Protein AF-F3UDW3-F1 (afdb_monomer_lite)

Radius of gyration: 18.91 Å; chains: 1; bounding box: 50×44×47 Å

pLDDT: mean 77.59, std 22.22, range [20.38, 98.62]

Organism: NCBI:txid888820

Secondary structure (DSSP, 8-state):
---EEEEEE---TT-HHHHHHHHTT-TT----TTSTTSGGGG---S-HHHHHHHHHHH-TT-S-EEEEESS---TTS-TT-TTEEEEEHHHHS-GGG----SHHHHHTTGGGSTT--SEEEEE-TT----S---HHHHB-TTSPBP----B------TTSSHHHHHHHHHHHHHH--HHHHHHHS-TT-GGG-HHHHHHHHHHTTSSS---B------EEEEHHHHHHHHHHTTTGGG-SS--S-------------SSS-SSTTS------------

InterPro domains:
  IPR021520 Stealth protein CR2, conserved region 2 [PF11380] (42-145)
  IPR031358 Stealth protein CR1, conserved region 1 [PF17101] (3-28)
  IPR047141 Stealth family [PTHR24045] (3-149)

Structure (mmCIF, N/CA/C/O backbone):
data_AF-F3UDW3-F1
#
_entry.id   AF-F3UDW3-F1
#
loop_
_atom_site.group_PDB
_atom_site.id
_atom_site.type_symbol
_atom_site.label_atom_id
_atom_site.label_alt_id
_atom_site.label_comp_id
_atom_site.label_asym_id
_atom_site.label_entity_id
_atom_site.label_seq_id
_atom_site.pdbx_PDB_ins_code
_atom_site.Cartn_x
_atom_site.Cartn_y
_atom_site.Cartn_z
_atom_site.occupancy
_atom_site.B_iso_or_equiv
_atom_site.auth_seq_id
_atom_site.auth_comp_id
_atom_site.auth_asym_id
_atom_site.auth_atom_id
_atom_site.pdbx_PDB_model_num
ATOM 1 N N . MET A 1 1 ? -19.092 -9.316 2.485 1.00 59.50 1 MET A N 1
ATOM 2 C CA . MET A 1 1 ? -17.898 -8.458 2.332 1.00 59.50 1 MET A CA 1
ATOM 3 C C . MET A 1 1 ? -17.673 -8.211 0.851 1.00 59.50 1 MET A C 1
ATOM 5 O O . MET A 1 1 ? -17.944 -9.114 0.065 1.00 59.50 1 MET A O 1
ATOM 9 N N . ASN A 1 2 ? -17.263 -6.999 0.477 1.00 80.06 2 ASN A N 1
ATOM 10 C CA . ASN A 1 2 ? -16.948 -6.654 -0.911 1.00 80.06 2 ASN A CA 1
ATOM 11 C C . ASN A 1 2 ? -15.701 -7.407 -1.401 1.00 80.06 2 ASN A C 1
ATOM 13 O O . ASN A 1 2 ? -14.979 -8.010 -0.608 1.00 80.06 2 ASN A O 1
ATOM 17 N N . LYS A 1 3 ? -15.464 -7.380 -2.715 1.00 95.25 3 LYS A N 1
ATOM 18 C CA . LYS A 1 3 ? -14.224 -7.886 -3.315 1.00 95.25 3 LYS A CA 1
ATOM 19 C C . LYS A 1 3 ? -13.034 -7.117 -2.742 1.00 95.25 3 LYS A C 1
ATOM 21 O O . LYS A 1 3 ? -13.105 -5.896 -2.643 1.00 95.25 3 LYS A O 1
ATOM 26 N N . ILE A 1 4 ? -11.976 -7.842 -2.391 1.00 98.12 4 ILE A N 1
ATOM 27 C CA . ILE A 1 4 ? -10.708 -7.266 -1.950 1.00 98.12 4 ILE A CA 1
ATOM 28 C C . ILE A 1 4 ? -9.629 -7.707 -2.928 1.00 98.12 4 ILE A C 1
ATOM 30 O O . ILE A 1 4 ? -9.446 -8.908 -3.159 1.00 98.12 4 ILE A O 1
ATOM 34 N N . ASP A 1 5 ? -8.930 -6.726 -3.480 1.00 98.62 5 ASP A N 1
ATOM 35 C CA . ASP A 1 5 ? -7.806 -6.939 -4.385 1.00 98.62 5 ASP A CA 1
ATOM 36 C C . ASP A 1 5 ? -6.477 -6.758 -3.659 1.00 98.62 5 ASP A C 1
ATOM 38 O O . ASP A 1 5 ? -6.388 -5.987 -2.708 1.00 98.62 5 ASP A O 1
ATOM 42 N N . PHE A 1 6 ? -5.430 -7.440 -4.107 1.00 98.56 6 PHE A N 1
ATOM 43 C CA . PHE A 1 6 ? -4.060 -7.148 -3.692 1.00 98.56 6 PHE A CA 1
ATOM 44 C C . PHE A 1 6 ? -3.337 -6.401 -4.806 1.00 98.56 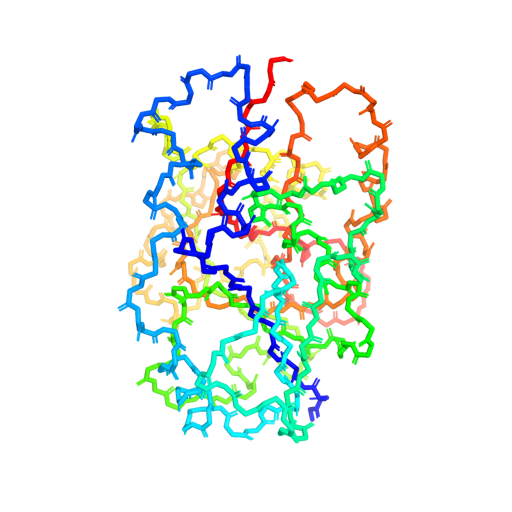6 PHE A C 1
ATOM 46 O O . PHE A 1 6 ? -3.500 -6.729 -5.978 1.00 98.56 6 PHE A O 1
ATOM 53 N N . VAL A 1 7 ? -2.532 -5.412 -4.438 1.00 98.44 7 VAL A N 1
ATOM 54 C CA . VAL A 1 7 ? -1.645 -4.678 -5.343 1.00 98.44 7 VAL A CA 1
ATOM 55 C C . VAL A 1 7 ? -0.227 -4.864 -4.832 1.00 98.44 7 VAL A C 1
ATOM 57 O O . VAL A 1 7 ? 0.019 -4.639 -3.651 1.00 98.44 7 VAL A O 1
ATOM 60 N N . VAL A 1 8 ? 0.692 -5.272 -5.700 1.00 97.25 8 VAL A N 1
ATOM 61 C CA . VAL A 1 8 ? 2.109 -5.408 -5.360 1.00 97.25 8 VAL A CA 1
ATOM 62 C C . VAL A 1 8 ? 2.977 -4.735 -6.412 1.00 97.25 8 VAL A C 1
ATOM 64 O O . VAL A 1 8 ? 2.746 -4.907 -7.610 1.00 97.25 8 VAL A O 1
ATOM 67 N N . THR A 1 9 ? 3.952 -3.948 -5.972 1.00 94.31 9 THR A N 1
ATOM 68 C CA . THR A 1 9 ? 4.949 -3.296 -6.831 1.00 94.31 9 THR A CA 1
ATOM 69 C C . THR A 1 9 ? 6.220 -4.129 -6.882 1.00 94.31 9 THR A C 1
ATOM 71 O O . THR A 1 9 ? 6.626 -4.716 -5.881 1.00 94.31 9 THR A O 1
ATOM 74 N N . TRP A 1 10 ? 6.853 -4.203 -8.053 1.00 94.19 10 TRP A N 1
ATOM 75 C CA . TRP A 1 10 ? 8.137 -4.885 -8.208 1.00 94.19 10 TRP A CA 1
ATOM 76 C C . TRP A 1 10 ? 8.908 -4.374 -9.424 1.00 94.19 10 TRP A C 1
ATOM 78 O O . TRP A 1 10 ? 8.323 -4.050 -10.460 1.00 94.19 10 TRP A O 1
ATOM 88 N N . VAL A 1 11 ? 10.235 -4.350 -9.290 1.00 91.81 11 VAL A N 1
ATOM 89 C CA . VAL A 1 11 ? 11.185 -4.072 -10.369 1.00 91.81 11 VAL A CA 1
ATOM 90 C C . VAL A 1 11 ? 12.364 -5.043 -10.261 1.00 91.81 11 VAL A C 1
ATOM 92 O O . VAL A 1 11 ? 12.960 -5.181 -9.195 1.00 91.81 11 VAL A O 1
ATOM 95 N N . ASP A 1 12 ? 12.755 -5.662 -11.372 1.00 91.38 12 ASP A N 1
ATOM 96 C CA . ASP A 1 12 ? 14.019 -6.384 -11.505 1.00 91.38 12 ASP A CA 1
ATOM 97 C C . ASP A 1 12 ? 15.163 -5.397 -11.736 1.00 91.38 12 ASP A C 1
ATOM 99 O O . ASP A 1 12 ? 15.367 -4.893 -12.845 1.00 91.38 12 ASP A O 1
ATOM 103 N N . GLY A 1 13 ? 15.952 -5.135 -10.697 1.00 88.38 13 GLY A N 1
ATOM 104 C CA . GLY A 1 13 ? 17.141 -4.301 -10.838 1.00 88.38 13 GLY A CA 1
ATOM 105 C C . GLY A 1 13 ? 18.284 -4.948 -11.621 1.00 88.38 13 GLY A C 1
ATOM 106 O O . GLY A 1 13 ? 19.271 -4.258 -11.872 1.00 88.38 13 GLY A O 1
ATOM 107 N N . ASN A 1 14 ? 18.200 -6.230 -12.002 1.00 89.69 14 ASN A N 1
ATOM 108 C CA . ASN A 1 14 ? 19.169 -6.884 -12.891 1.00 89.69 14 ASN A CA 1
ATOM 109 C C . ASN A 1 14 ? 18.789 -6.791 -14.376 1.00 89.69 14 ASN A C 1
ATOM 111 O O . ASN A 1 14 ? 19.570 -7.239 -15.217 1.00 89.69 14 ASN A O 1
ATOM 115 N N . ASP A 1 15 ? 17.627 -6.229 -14.713 1.00 91.44 15 ASP A N 1
ATOM 116 C CA . ASP A 1 15 ? 17.208 -6.051 -16.100 1.00 91.44 15 ASP A CA 1
ATOM 117 C C . ASP A 1 15 ? 18.096 -5.002 -16.802 1.00 91.44 15 ASP A C 1
ATOM 119 O O . ASP A 1 15 ? 18.076 -3.825 -16.421 1.00 91.44 15 ASP A O 1
ATOM 123 N N . PRO A 1 16 ? 18.877 -5.386 -17.833 1.00 91.12 16 PRO A N 1
ATOM 124 C CA . PRO A 1 16 ? 19.783 -4.466 -18.513 1.00 91.12 16 PRO A CA 1
ATOM 125 C C . PRO A 1 16 ? 19.047 -3.329 -19.232 1.00 91.12 16 PRO A C 1
ATOM 127 O O . PRO A 1 16 ? 19.585 -2.226 -19.303 1.00 91.12 16 PRO A O 1
ATOM 130 N N . VAL A 1 17 ? 17.823 -3.560 -19.723 1.00 92.81 17 VAL A N 1
ATOM 131 C CA . VAL A 1 17 ? 17.020 -2.523 -20.393 1.00 92.81 17 VAL A CA 1
ATOM 132 C C . VAL A 1 17 ? 16.589 -1.472 -19.377 1.00 92.81 17 VAL A C 1
ATOM 134 O O . VAL A 1 17 ? 16.711 -0.272 -19.623 1.00 92.81 17 VAL A O 1
ATOM 137 N N . TRP A 1 18 ? 16.137 -1.916 -18.203 1.00 91.88 18 TRP A N 1
ATOM 138 C CA . TRP A 1 18 ? 15.779 -1.023 -17.106 1.00 91.88 18 TRP A CA 1
ATOM 139 C C . TRP A 1 18 ? 16.995 -0.267 -16.553 1.00 91.88 18 TRP A C 1
ATOM 141 O O . TRP A 1 18 ? 16.914 0.937 -16.309 1.00 91.88 18 TRP A O 1
ATOM 151 N N . GLN A 1 19 ? 18.146 -0.932 -16.408 1.00 88.94 19 GLN A N 1
ATOM 152 C CA . GLN A 1 19 ? 19.393 -0.293 -15.972 1.00 88.94 19 GLN A CA 1
ATOM 153 C C . GLN A 1 19 ? 19.858 0.787 -16.953 1.00 88.94 19 GLN A C 1
ATOM 155 O O . GLN A 1 19 ? 20.214 1.884 -16.518 1.00 88.94 19 GLN A O 1
ATOM 160 N N . GLU A 1 20 ? 19.833 0.508 -18.260 1.00 89.75 20 GLU A N 1
ATOM 161 C CA . GLU A 1 20 ? 20.170 1.487 -19.297 1.00 89.75 20 GLU A CA 1
ATOM 162 C C . GLU A 1 20 ? 19.205 2.677 -19.242 1.00 89.75 20 GLU A C 1
ATOM 164 O O . GLU A 1 20 ? 19.648 3.825 -19.127 1.00 89.75 20 GLU A O 1
ATOM 169 N N . LYS A 1 21 ? 17.896 2.393 -19.186 1.00 89.94 21 LYS A N 1
ATOM 170 C CA . LYS A 1 21 ? 16.837 3.394 -19.024 1.00 89.94 21 LYS A CA 1
ATOM 171 C C . LYS A 1 21 ? 17.031 4.244 -17.772 1.00 89.94 21 LYS A C 1
ATOM 173 O O . LYS A 1 21 ? 16.835 5.442 -17.850 1.00 89.94 21 LYS A O 1
ATOM 178 N N . LYS A 1 22 ? 17.419 3.686 -16.622 1.00 86.50 22 LYS A N 1
ATOM 179 C CA . LYS A 1 22 ? 17.708 4.474 -15.410 1.00 86.50 22 LYS A CA 1
ATOM 180 C C . LYS A 1 22 ? 18.978 5.307 -15.571 1.00 86.50 22 LYS A C 1
ATOM 182 O O . LYS A 1 22 ? 18.994 6.493 -15.243 1.00 86.50 22 LYS A O 1
ATOM 187 N N . SER A 1 23 ? 20.033 4.706 -16.120 1.00 85.06 23 SER A N 1
ATOM 188 C CA . SER A 1 23 ? 21.345 5.341 -16.266 1.00 85.06 23 SER A CA 1
ATOM 189 C C . SER A 1 23 ? 21.314 6.590 -17.152 1.00 85.06 23 SER A C 1
ATOM 191 O O . SER A 1 23 ? 22.035 7.547 -16.870 1.00 85.06 23 SER A O 1
ATOM 193 N N . SER A 1 24 ? 20.438 6.637 -18.164 1.00 86.06 24 SER A N 1
ATOM 194 C CA . SER A 1 24 ? 20.287 7.817 -19.023 1.00 86.06 24 SER A CA 1
ATOM 195 C C . SER A 1 24 ? 19.702 9.031 -18.292 1.00 86.06 24 SER A C 1
ATOM 197 O O . SER A 1 24 ? 19.866 10.152 -18.769 1.00 86.06 24 SER A O 1
ATOM 199 N N . TYR A 1 25 ? 19.047 8.830 -17.141 1.00 80.44 25 TYR A N 1
ATOM 200 C CA . TYR A 1 25 ? 18.479 9.898 -16.305 1.00 80.44 25 TYR A CA 1
ATOM 201 C C . TYR A 1 25 ? 19.313 10.178 -15.042 1.00 80.44 25 TYR A C 1
ATOM 203 O O . TYR A 1 25 ? 19.162 11.240 -14.443 1.00 80.44 25 TYR A O 1
ATOM 211 N N . ASP A 1 26 ? 20.244 9.292 -14.670 1.00 71.62 26 ASP A N 1
ATOM 212 C CA . ASP A 1 26 ? 21.151 9.460 -13.517 1.00 71.62 26 ASP A CA 1
ATOM 213 C C . ASP A 1 26 ? 22.278 10.503 -13.763 1.00 71.62 26 ASP A C 1
ATOM 215 O O . ASP A 1 26 ? 23.116 10.749 -12.894 1.00 71.62 26 ASP A O 1
ATOM 219 N N . GLY A 1 27 ? 22.313 11.151 -14.934 1.00 56.88 27 GLY A N 1
ATOM 220 C CA . GLY A 1 27 ? 23.434 11.958 -15.439 1.00 56.88 27 GLY A CA 1
ATOM 221 C C . GLY A 1 27 ? 23.786 13.273 -14.720 1.00 56.88 27 GLY A C 1
ATOM 222 O O . GLY A 1 27 ? 24.619 14.011 -15.244 1.00 56.88 27 GLY A O 1
ATOM 223 N N . SER A 1 28 ? 23.206 13.612 -13.563 1.00 49.81 28 SER A N 1
ATOM 224 C CA . SER A 1 28 ? 23.435 14.929 -12.931 1.00 49.81 28 SER A CA 1
ATOM 225 C C . SER A 1 28 ? 23.751 14.938 -11.437 1.00 49.81 28 SER A C 1
ATOM 227 O O . SER A 1 28 ? 24.174 15.979 -10.931 1.00 49.81 28 SER A O 1
ATOM 229 N N . VAL A 1 29 ? 23.629 13.827 -10.706 1.00 46.69 29 VAL A N 1
ATOM 230 C CA . VAL A 1 29 ? 23.877 13.849 -9.259 1.00 46.69 29 VAL A CA 1
ATOM 231 C C . VAL A 1 29 ? 24.630 12.603 -8.845 1.00 46.69 29 VAL A C 1
ATOM 233 O O . VAL A 1 29 ? 24.182 11.482 -9.050 1.00 46.69 29 VAL A O 1
ATOM 236 N N . ASN A 1 30 ? 25.786 12.817 -8.222 1.00 45.12 30 ASN A N 1
ATOM 237 C CA . ASN A 1 30 ? 26.583 11.801 -7.551 1.00 45.12 30 ASN A CA 1
ATOM 238 C C . ASN A 1 30 ? 25.785 11.297 -6.332 1.00 45.12 30 ASN A C 1
ATOM 240 O O . ASN A 1 30 ? 26.079 11.647 -5.188 1.00 45.12 30 ASN A O 1
ATOM 244 N N . THR A 1 31 ? 24.698 10.556 -6.576 1.00 48.34 31 THR A N 1
ATOM 245 C CA . THR A 1 31 ? 23.908 9.901 -5.542 1.00 48.34 31 THR A CA 1
ATOM 246 C C . THR A 1 31 ? 24.861 8.941 -4.871 1.00 48.34 31 THR A C 1
ATOM 248 O O . THR A 1 31 ? 25.273 7.933 -5.447 1.00 48.34 31 THR A O 1
ATOM 251 N N . SER A 1 32 ? 25.304 9.322 -3.679 1.00 49.19 32 SER A N 1
ATOM 252 C CA . SER A 1 32 ? 26.234 8.539 -2.887 1.00 49.19 32 SER A CA 1
ATOM 253 C C . SER A 1 32 ? 25.775 7.075 -2.858 1.00 49.19 32 SER A C 1
ATOM 255 O O . SER A 1 32 ? 24.580 6.780 -2.890 1.00 49.19 32 SER A O 1
ATOM 257 N N . LYS A 1 33 ? 26.704 6.126 -2.688 1.00 53.72 33 LYS A N 1
ATOM 258 C CA . LYS A 1 33 ? 26.370 4.718 -2.366 1.00 53.72 33 LYS A CA 1
ATOM 259 C C . LYS A 1 33 ? 25.456 4.567 -1.126 1.00 53.72 33 LYS A C 1
ATOM 261 O O . LYS A 1 33 ? 25.078 3.451 -0.780 1.00 53.72 33 LYS A O 1
ATOM 266 N N . GLN A 1 34 ? 25.174 5.671 -0.430 1.00 51.59 34 GLN A N 1
ATOM 267 C CA . GLN A 1 34 ? 24.345 5.801 0.761 1.00 51.59 34 GLN A CA 1
ATOM 268 C C . GLN A 1 34 ? 22.966 6.419 0.469 1.00 51.59 34 GLN A C 1
ATOM 270 O O . GLN A 1 34 ? 22.172 6.552 1.392 1.00 51.59 34 GLN A O 1
ATOM 275 N N . SER A 1 35 ? 22.666 6.788 -0.781 1.00 61.00 35 SER A N 1
ATOM 276 C CA . SER A 1 35 ? 21.326 7.216 -1.179 1.00 61.00 35 SER A CA 1
ATOM 277 C C . SER A 1 35 ? 20.338 6.053 -1.086 1.00 61.00 35 SER A C 1
ATOM 279 O O . SER A 1 35 ? 20.661 4.897 -1.378 1.00 61.00 35 SER A O 1
ATOM 281 N N . MET A 1 36 ? 19.105 6.383 -0.725 1.00 57.94 36 MET A N 1
ATOM 282 C CA . MET A 1 36 ? 17.971 5.468 -0.717 1.00 57.94 36 MET A CA 1
ATOM 283 C C . MET A 1 36 ? 17.534 5.056 -2.145 1.00 57.94 36 MET A C 1
ATOM 285 O O . MET A 1 36 ? 16.757 4.126 -2.286 1.00 57.94 36 MET A O 1
ATOM 289 N N . ASN A 1 37 ? 18.070 5.680 -3.207 1.00 62.66 37 ASN A N 1
ATOM 290 C CA . ASN A 1 37 ? 17.940 5.271 -4.623 1.00 62.66 37 ASN A CA 1
ATOM 291 C C . ASN A 1 37 ? 19.249 4.598 -5.110 1.00 62.66 37 ASN A C 1
ATOM 293 O O . ASN A 1 37 ? 19.746 4.813 -6.213 1.00 62.66 37 ASN A O 1
ATOM 297 N N . SER A 1 38 ? 19.918 3.862 -4.222 1.00 68.00 38 SER A N 1
ATOM 298 C CA . SER A 1 38 ? 21.141 3.138 -4.576 1.00 68.00 38 SER A CA 1
ATOM 299 C C . SER A 1 38 ? 20.811 1.765 -5.153 1.00 68.00 38 SER A C 1
ATOM 301 O O . SER A 1 38 ? 19.700 1.263 -5.029 1.00 68.00 38 SER A O 1
ATOM 303 N N . VAL A 1 39 ? 21.825 1.093 -5.700 1.00 68.12 39 VAL A N 1
ATOM 304 C CA . VAL A 1 39 ? 21.741 -0.298 -6.186 1.00 68.12 39 VAL A CA 1
ATOM 305 C C . VAL A 1 39 ? 21.121 -1.259 -5.155 1.00 68.12 39 VAL A C 1
ATOM 307 O O . VAL A 1 39 ? 20.561 -2.285 -5.522 1.00 68.12 39 VAL A O 1
ATOM 310 N N . LYS A 1 40 ? 21.208 -0.952 -3.853 1.00 71.88 40 LYS A N 1
ATOM 311 C CA . LYS A 1 40 ? 20.596 -1.776 -2.800 1.00 71.88 40 LYS A CA 1
ATOM 312 C C . LYS A 1 40 ? 19.069 -1.811 -2.889 1.00 71.88 40 LYS A C 1
ATOM 314 O O . LYS A 1 40 ? 18.502 -2.841 -2.550 1.00 71.88 40 LYS A O 1
ATOM 319 N N . SER A 1 41 ? 18.450 -0.724 -3.334 1.00 72.00 41 SER A N 1
ATOM 320 C CA . SER A 1 41 ? 16.996 -0.542 -3.366 1.00 72.00 41 SER A CA 1
ATOM 321 C C . SER A 1 41 ? 16.317 -1.296 -4.506 1.00 72.00 41 SER A C 1
ATOM 323 O O . SER A 1 41 ? 15.112 -1.473 -4.477 1.00 72.00 41 SER A O 1
ATOM 325 N N . TYR A 1 42 ? 17.097 -1.766 -5.482 1.00 78.25 42 TYR A N 1
ATOM 326 C CA . TYR A 1 42 ? 16.620 -2.544 -6.632 1.00 78.25 42 TYR A CA 1
ATOM 327 C C . TYR A 1 42 ? 17.185 -3.964 -6.630 1.00 78.25 42 TYR A C 1
ATOM 329 O O . TYR A 1 42 ? 17.208 -4.652 -7.647 1.00 78.25 42 TYR A O 1
ATOM 337 N N . ARG A 1 43 ? 17.760 -4.393 -5.504 1.00 79.50 43 ARG A N 1
ATOM 338 C CA . ARG A 1 43 ? 18.432 -5.682 -5.436 1.00 79.50 43 ARG A CA 1
ATOM 339 C C . ARG A 1 43 ? 17.401 -6.803 -5.452 1.00 79.50 43 ARG A C 1
ATOM 341 O O . ARG A 1 43 ? 16.739 -7.044 -4.451 1.00 79.50 43 ARG A O 1
ATOM 348 N N . GLU A 1 44 ? 17.385 -7.555 -6.542 1.00 81.38 44 GLU A N 1
ATOM 349 C CA . GLU A 1 44 ? 16.603 -8.783 -6.646 1.00 81.38 44 GLU A CA 1
ATOM 350 C C . GLU A 1 44 ? 17.239 -9.913 -5.813 1.00 81.38 44 GLU A C 1
ATOM 352 O O . GLU A 1 44 ? 18.429 -10.220 -5.946 1.00 81.38 44 GLU A O 1
ATOM 357 N N . TRP A 1 45 ? 16.434 -10.549 -4.958 1.00 84.31 45 TRP A N 1
ATOM 358 C CA . TRP A 1 45 ? 16.858 -11.642 -4.067 1.00 84.31 45 TRP A CA 1
ATOM 359 C C . TRP A 1 45 ? 16.388 -13.031 -4.526 1.00 84.31 45 TRP A C 1
ATOM 361 O O . TRP A 1 45 ? 16.724 -14.042 -3.907 1.00 84.31 45 TRP A O 1
ATOM 371 N N . GLY A 1 46 ? 15.588 -13.111 -5.588 1.00 87.31 46 GLY A N 1
ATOM 372 C CA . GLY A 1 46 ? 14.936 -14.331 -6.060 1.00 87.31 46 GLY A CA 1
ATOM 373 C C . GLY A 1 46 ? 13.800 -14.807 -5.149 1.00 87.31 46 GLY A C 1
ATOM 374 O O . GLY A 1 46 ? 13.331 -15.944 -5.287 1.00 87.31 46 GLY A O 1
ATOM 375 N N . THR A 1 47 ? 13.375 -13.973 -4.194 1.00 91.06 47 THR A N 1
ATOM 376 C CA . THR A 1 47 ? 12.364 -14.304 -3.182 1.00 91.06 47 THR A CA 1
ATOM 377 C C . THR A 1 47 ? 10.955 -13.924 -3.606 1.00 91.06 47 THR A C 1
ATOM 379 O O . THR A 1 47 ? 10.005 -14.518 -3.098 1.00 91.06 47 THR A O 1
ATOM 382 N N . PHE A 1 48 ? 10.803 -13.017 -4.575 1.00 93.88 48 PHE A N 1
ATOM 383 C CA . PHE A 1 48 ? 9.505 -12.461 -4.952 1.00 93.88 48 PHE A CA 1
ATOM 384 C C . PHE A 1 48 ? 8.504 -13.523 -5.439 1.00 93.88 48 PHE A C 1
ATOM 386 O O . PHE A 1 48 ? 7.313 -13.459 -5.146 1.00 93.88 48 PHE A O 1
ATOM 393 N N . LYS A 1 49 ? 8.980 -14.617 -6.047 1.00 94.12 49 LYS A N 1
ATOM 394 C CA . LYS A 1 49 ? 8.134 -15.780 -6.381 1.00 94.12 49 LYS A CA 1
ATOM 395 C C . LYS A 1 49 ? 7.397 -16.380 -5.178 1.00 94.12 49 LYS A C 1
ATOM 397 O O . LYS A 1 49 ? 6.304 -16.920 -5.335 1.00 94.12 49 LYS A O 1
ATOM 402 N N . TYR A 1 50 ? 7.977 -16.306 -3.977 1.00 95.56 50 TYR A N 1
ATOM 403 C CA . TYR A 1 50 ? 7.350 -16.808 -2.752 1.00 95.56 50 TYR A CA 1
ATOM 404 C C . TYR A 1 50 ? 6.264 -15.876 -2.228 1.00 95.56 50 TYR A C 1
ATOM 406 O O . TYR A 1 50 ? 5.403 -16.345 -1.490 1.00 95.56 50 TYR A O 1
ATOM 414 N N . TRP A 1 51 ? 6.253 -14.607 -2.642 1.00 96.81 51 TRP A N 1
ATOM 415 C CA . TRP A 1 51 ? 5.172 -13.681 -2.328 1.00 96.81 51 TRP A CA 1
ATOM 416 C C . TRP A 1 51 ? 3.851 -14.210 -2.897 1.00 96.81 51 TRP A C 1
ATOM 418 O O . TRP A 1 51 ? 2.900 -14.437 -2.150 1.00 96.81 51 TRP A O 1
ATOM 428 N N . PHE A 1 52 ? 3.839 -14.569 -4.188 1.00 96.31 52 PHE A N 1
ATOM 429 C CA . PHE A 1 52 ? 2.667 -15.155 -4.852 1.00 96.31 52 PHE A CA 1
ATOM 430 C C . PHE A 1 52 ? 2.242 -16.483 -4.216 1.00 96.31 52 PHE A C 1
ATOM 432 O O . PHE A 1 52 ? 1.057 -16.702 -3.982 1.00 96.31 52 PHE A O 1
ATOM 439 N N . ARG A 1 53 ? 3.201 -17.348 -3.853 1.00 95.44 53 ARG A N 1
ATOM 440 C CA . ARG A 1 53 ? 2.899 -18.601 -3.132 1.00 95.44 53 ARG A CA 1
ATOM 441 C C . ARG A 1 53 ? 2.320 -18.348 -1.743 1.00 95.44 53 ARG A C 1
ATOM 443 O O . ARG A 1 53 ? 1.457 -19.102 -1.300 1.00 95.44 53 ARG A O 1
ATOM 450 N N . GLY A 1 54 ? 2.780 -17.297 -1.070 1.00 97.19 54 GLY A N 1
ATOM 451 C CA . GLY A 1 54 ? 2.217 -16.821 0.187 1.00 97.19 54 GLY A CA 1
ATOM 452 C C . GLY A 1 54 ? 0.763 -16.402 0.012 1.00 97.19 54 GLY A C 1
ATOM 453 O O . GLY A 1 54 ? -0.090 -16.889 0.744 1.00 97.19 54 GLY A O 1
ATOM 454 N N . VAL A 1 55 ? 0.456 -15.587 -1.000 1.00 97.31 55 VAL A N 1
ATOM 455 C CA . VAL A 1 55 ? -0.919 -15.159 -1.304 1.00 97.31 55 VAL A CA 1
ATOM 456 C C . VAL A 1 55 ? -1.827 -16.347 -1.628 1.00 97.31 55 VAL A C 1
ATOM 458 O O . VAL A 1 55 ? -2.879 -16.484 -1.009 1.00 97.31 55 VAL A O 1
ATOM 461 N N . GLU A 1 56 ? -1.409 -17.253 -2.517 1.00 95.81 56 GLU A N 1
ATOM 462 C CA . GLU A 1 56 ? -2.184 -18.456 -2.863 1.00 95.81 56 GLU A CA 1
ATOM 463 C C . GLU A 1 56 ? -2.498 -19.324 -1.636 1.00 95.81 56 GLU A C 1
ATOM 465 O O . GLU A 1 56 ? -3.605 -19.847 -1.505 1.00 95.81 56 GLU A O 1
ATOM 470 N N . LYS A 1 57 ? -1.525 -19.480 -0.729 1.00 98.00 57 LYS A N 1
ATOM 471 C CA . LYS A 1 57 ? -1.648 -20.340 0.452 1.00 98.00 57 LYS A CA 1
ATOM 472 C C . LYS A 1 57 ? -2.413 -19.681 1.599 1.00 98.00 57 LYS A C 1
ATOM 474 O O . LYS A 1 57 ? -3.145 -20.366 2.310 1.00 98.00 57 LYS A O 1
ATOM 479 N N . PHE A 1 58 ? -2.186 -18.392 1.828 1.00 98.62 58 PHE A N 1
ATOM 480 C CA . PHE A 1 58 ? -2.598 -17.703 3.049 1.00 98.62 58 PHE A CA 1
ATOM 481 C C . PHE A 1 58 ? -3.750 -16.720 2.854 1.00 98.62 58 PHE A C 1
ATOM 483 O O . PHE A 1 58 ? -4.404 -16.387 3.835 1.00 98.62 58 PHE A O 1
ATOM 490 N N . ALA A 1 59 ? -4.034 -16.296 1.623 1.00 98.00 59 ALA A N 1
ATOM 491 C CA . ALA A 1 59 ? -5.156 -15.422 1.288 1.00 98.00 59 ALA A CA 1
ATOM 492 C C . ALA A 1 59 ? -5.899 -15.902 0.020 1.00 98.00 59 ALA A C 1
ATOM 494 O O . ALA A 1 59 ? -6.099 -15.123 -0.915 1.00 98.00 59 ALA A O 1
ATOM 495 N N . PRO A 1 60 ? -6.350 -17.173 -0.055 1.00 96.56 60 PRO A N 1
ATOM 496 C CA . PRO A 1 60 ? -6.984 -17.714 -1.265 1.00 96.56 60 PRO A CA 1
ATOM 497 C C . PRO A 1 60 ? -8.289 -16.994 -1.651 1.00 96.56 60 PRO A C 1
ATOM 499 O O . PRO A 1 60 ? -8.732 -17.078 -2.801 1.00 96.56 60 PRO A O 1
ATOM 502 N N . TRP A 1 61 ? -8.895 -16.274 -0.701 1.00 97.00 61 TRP A N 1
ATOM 503 C CA . TRP A 1 61 ? -10.094 -15.454 -0.873 1.00 97.00 61 TRP A CA 1
ATOM 504 C C . TRP A 1 61 ? -9.871 -14.186 -1.706 1.00 97.00 61 TRP A C 1
ATOM 506 O O . TRP A 1 61 ? -10.857 -13.569 -2.108 1.00 97.00 61 TRP A O 1
ATOM 516 N N . VAL A 1 62 ? -8.618 -13.790 -1.975 1.00 97.69 62 VAL A N 1
ATOM 517 C CA . VAL A 1 62 ? -8.307 -12.595 -2.774 1.00 97.69 62 VAL A CA 1
ATOM 518 C C . VAL A 1 62 ? -9.022 -12.648 -4.130 1.00 97.69 62 VAL A C 1
ATOM 520 O O . VAL A 1 62 ? -9.084 -13.707 -4.774 1.00 97.69 62 VAL A O 1
ATOM 523 N N . ASN A 1 63 ? -9.587 -11.513 -4.550 1.00 97.75 63 ASN A N 1
ATOM 524 C CA . ASN A 1 63 ? -10.310 -11.402 -5.815 1.00 97.75 63 ASN A CA 1
ATOM 525 C C . ASN A 1 63 ? -9.328 -11.334 -6.990 1.00 97.75 63 ASN A C 1
ATOM 527 O O . ASN A 1 63 ? -9.281 -12.265 -7.795 1.00 97.75 63 ASN A O 1
ATOM 531 N N . LYS A 1 64 ? -8.524 -10.269 -7.060 1.00 97.94 64 LYS A N 1
ATOM 532 C CA . LYS A 1 64 ? -7.436 -10.121 -8.031 1.00 97.94 64 LYS A CA 1
ATOM 533 C C . LYS A 1 64 ? -6.137 -9.699 -7.363 1.00 97.94 64 LYS A C 1
ATOM 535 O O . LYS A 1 64 ? -6.141 -9.054 -6.320 1.00 97.94 64 LYS A O 1
ATOM 540 N N . VAL A 1 65 ? -5.034 -10.051 -8.005 1.00 98.25 65 VAL A N 1
ATOM 541 C CA . VAL A 1 65 ? -3.684 -9.593 -7.701 1.00 98.25 65 VAL A CA 1
ATOM 542 C C . VAL A 1 65 ? -3.226 -8.726 -8.867 1.00 98.25 65 VAL A C 1
ATOM 544 O O . VAL A 1 65 ? -3.115 -9.213 -9.990 1.00 98.25 65 VAL A O 1
ATOM 547 N N . TYR A 1 66 ? -2.967 -7.451 -8.603 1.00 98.44 66 TYR A N 1
ATOM 548 C CA . TYR A 1 66 ? -2.383 -6.515 -9.552 1.00 98.44 66 TYR A CA 1
ATOM 549 C C . TYR A 1 66 ? -0.879 -6.439 -9.306 1.00 98.44 66 TYR A C 1
ATOM 551 O O . TYR A 1 66 ? -0.448 -6.013 -8.236 1.00 98.44 66 TYR A O 1
ATOM 559 N N . LEU A 1 67 ? -0.089 -6.867 -10.286 1.00 97.81 67 LEU A N 1
ATOM 560 C CA . LEU A 1 67 ? 1.363 -6.731 -10.270 1.00 97.81 67 LEU A CA 1
ATOM 561 C C . LEU A 1 67 ? 1.739 -5.475 -11.061 1.00 97.81 67 LEU A C 1
ATOM 563 O O . LEU A 1 67 ? 1.573 -5.452 -12.278 1.00 97.81 67 LEU A O 1
ATOM 567 N N . VAL A 1 68 ? 2.225 -4.448 -10.368 1.00 97.50 68 VAL A N 1
ATOM 568 C CA . VAL A 1 68 ? 2.631 -3.162 -10.948 1.00 97.50 68 VAL A CA 1
ATOM 569 C C . VAL A 1 68 ? 4.136 -3.179 -11.222 1.00 97.50 68 VAL A C 1
ATOM 571 O O . VAL A 1 68 ? 4.920 -3.431 -10.306 1.00 97.50 68 VAL A O 1
ATOM 574 N N . THR A 1 69 ? 4.538 -2.928 -12.471 1.00 95.56 69 THR A N 1
ATOM 575 C CA . THR A 1 69 ? 5.943 -3.020 -12.925 1.00 95.56 69 THR A CA 1
ATOM 576 C C . THR A 1 69 ? 6.313 -1.906 -13.910 1.00 95.56 69 THR A C 1
ATOM 578 O O . THR A 1 69 ? 5.434 -1.230 -14.443 1.00 95.56 69 THR A O 1
ATOM 581 N N . ASP A 1 70 ? 7.611 -1.754 -14.202 1.00 94.50 70 ASP A N 1
ATOM 582 C CA . ASP A 1 70 ? 8.119 -0.878 -15.271 1.00 94.50 70 ASP A CA 1
ATOM 583 C C . ASP A 1 70 ? 8.397 -1.672 -16.561 1.00 94.50 70 ASP A C 1
ATOM 585 O O . ASP A 1 70 ? 9.547 -1.900 -16.930 1.00 94.50 70 ASP A O 1
ATOM 589 N N . GLN A 1 71 ? 7.341 -2.132 -17.235 1.00 93.12 71 GLN A N 1
ATOM 590 C CA . GLN A 1 71 ? 7.360 -2.950 -18.461 1.00 93.12 71 GLN A CA 1
ATOM 591 C C . GLN A 1 71 ? 8.029 -4.323 -18.306 1.00 93.12 71 GLN A C 1
ATOM 593 O O . GLN A 1 71 ? 8.357 -4.990 -19.292 1.00 93.12 71 GLN A O 1
ATOM 598 N N . GLN A 1 72 ? 8.190 -4.782 -17.068 1.00 94.00 72 GLN A N 1
ATOM 599 C CA . GLN A 1 72 ? 8.854 -6.036 -16.746 1.00 94.00 72 GLN A CA 1
ATOM 600 C C . GLN A 1 72 ? 7.859 -7.176 -16.559 1.00 94.00 72 GLN A C 1
ATOM 602 O O . GLN A 1 72 ? 6.729 -7.007 -16.107 1.00 94.00 72 GLN A O 1
ATOM 607 N N . LYS A 1 73 ? 8.297 -8.386 -16.910 1.00 94.19 73 LYS A N 1
ATOM 608 C CA . LYS A 1 73 ? 7.504 -9.611 -16.766 1.00 94.19 73 LYS A CA 1
ATOM 609 C C . LYS A 1 73 ? 8.368 -10.686 -16.118 1.00 94.19 73 LYS A C 1
ATOM 611 O O . LYS A 1 73 ? 9.298 -11.161 -16.775 1.00 94.19 73 LYS A O 1
ATOM 616 N N . PRO A 1 74 ? 8.090 -11.097 -14.866 1.00 92.00 74 PRO A N 1
ATOM 617 C CA . PRO A 1 74 ? 8.854 -12.168 -14.245 1.00 92.00 74 PRO A CA 1
ATOM 618 C C . PRO A 1 74 ? 8.703 -13.463 -15.051 1.00 92.00 74 PRO A C 1
ATOM 620 O O . PRO A 1 74 ? 7.595 -13.952 -15.254 1.00 92.00 74 PRO A O 1
ATOM 623 N N . SER A 1 75 ? 9.817 -14.050 -15.492 1.00 91.88 75 SER A N 1
ATOM 624 C CA . SER A 1 75 ? 9.817 -15.243 -16.359 1.00 91.88 75 SER A CA 1
ATOM 625 C C . SER A 1 75 ? 9.200 -16.488 -15.712 1.00 91.88 75 SER A C 1
ATOM 627 O O . SER A 1 75 ? 8.790 -17.417 -16.403 1.00 91.88 75 SER A O 1
ATOM 629 N N . TRP A 1 76 ? 9.141 -16.514 -14.382 1.00 92.12 76 TRP A N 1
ATOM 630 C CA . TRP A 1 76 ? 8.562 -17.590 -13.581 1.00 92.12 76 TRP A CA 1
ATOM 631 C C . TRP A 1 76 ? 7.065 -17.406 -13.295 1.00 92.12 76 TRP A C 1
ATOM 633 O O . TRP A 1 76 ? 6.459 -18.301 -12.701 1.00 92.12 76 TRP A O 1
ATOM 643 N N . LEU A 1 77 ? 6.478 -16.260 -13.652 1.00 93.25 77 LEU A N 1
ATOM 644 C CA . LEU A 1 77 ? 5.088 -15.930 -13.354 1.00 93.25 77 LEU A CA 1
ATOM 645 C C . LEU A 1 77 ? 4.180 -16.332 -14.520 1.00 93.25 77 LEU A C 1
ATOM 647 O O . LEU A 1 77 ? 4.402 -15.931 -15.661 1.00 93.25 77 LEU A O 1
ATOM 651 N N . ASP A 1 78 ? 3.129 -17.099 -14.227 1.00 91.50 78 ASP A N 1
ATOM 652 C CA . ASP A 1 78 ? 2.094 -17.404 -15.214 1.00 91.50 78 ASP A CA 1
ATOM 653 C C . ASP A 1 78 ? 1.144 -16.213 -15.374 1.00 91.50 78 ASP A C 1
ATOM 655 O O . ASP A 1 78 ? 0.224 -16.006 -14.580 1.00 91.50 78 ASP A O 1
ATOM 659 N N . ILE A 1 79 ? 1.376 -15.432 -16.427 1.00 90.62 79 ILE A N 1
ATOM 660 C CA . ILE A 1 79 ? 0.584 -14.243 -16.755 1.00 90.62 79 ILE A CA 1
ATOM 661 C C . ILE A 1 79 ? -0.834 -14.557 -17.256 1.00 90.62 79 ILE A C 1
ATOM 663 O O . ILE A 1 79 ? -1.614 -13.629 -17.442 1.00 90.62 79 ILE A O 1
ATOM 667 N N . ASN A 1 80 ? -1.180 -15.830 -17.482 1.00 90.88 80 ASN A N 1
ATOM 668 C CA . ASN A 1 80 ? -2.513 -16.226 -17.949 1.00 90.88 80 ASN A CA 1
ATOM 669 C C . ASN A 1 80 ? -3.481 -16.561 -16.805 1.00 90.88 80 ASN A C 1
ATOM 671 O O . ASN A 1 80 ? -4.634 -16.907 -17.061 1.00 90.88 80 ASN A O 1
ATOM 675 N N . SER A 1 81 ? -3.033 -16.479 -15.548 1.00 92.69 81 SER A N 1
ATOM 676 C CA . SER A 1 81 ? -3.896 -16.693 -14.386 1.00 92.69 81 SER A CA 1
ATOM 677 C C . SER A 1 81 ? -5.039 -15.676 -14.352 1.00 92.69 81 SER A C 1
ATOM 679 O O . SER A 1 81 ? -4.806 -14.472 -14.349 1.00 92.69 81 SER A O 1
ATOM 681 N N . GLU A 1 82 ? -6.284 -16.148 -14.240 1.00 92.69 82 GLU A N 1
ATOM 682 C CA . GLU A 1 82 ? -7.480 -15.287 -14.209 1.00 92.69 82 GLU A CA 1
ATOM 683 C C . GLU A 1 82 ? -7.494 -14.294 -13.033 1.00 92.69 82 GLU A C 1
ATOM 685 O O . GLU A 1 82 ? -8.150 -13.250 -13.095 1.00 92.69 82 GLU A O 1
ATOM 690 N N . LYS A 1 83 ? -6.779 -14.618 -11.946 1.00 94.81 83 LYS A N 1
ATOM 691 C CA . LYS A 1 83 ? -6.651 -13.749 -10.770 1.00 94.81 83 LYS A CA 1
ATOM 692 C C . LYS A 1 83 ? -5.537 -12.714 -10.906 1.00 94.81 83 LYS A C 1
ATOM 694 O O . LYS A 1 83 ? -5.503 -11.795 -10.096 1.00 94.81 83 LYS A O 1
ATOM 699 N N . LEU A 1 84 ? -4.631 -12.848 -11.871 1.00 97.31 84 LEU A N 1
ATOM 700 C CA . LEU A 1 84 ? -3.488 -11.956 -12.034 1.00 97.31 84 LEU A CA 1
ATOM 701 C C . LEU A 1 84 ? -3.780 -10.899 -13.099 1.00 97.31 84 LEU A C 1
ATOM 703 O O . LEU A 1 84 ? -4.239 -11.205 -14.194 1.00 97.31 84 LEU A O 1
ATOM 707 N N . VAL A 1 85 ? -3.460 -9.649 -12.789 1.00 97.56 85 VAL A N 1
ATOM 708 C CA . VAL A 1 85 ? -3.451 -8.550 -13.753 1.00 97.56 85 VAL A CA 1
ATOM 709 C C . VAL A 1 85 ? -2.081 -7.897 -13.689 1.00 97.56 85 VAL A C 1
ATOM 711 O O . VAL A 1 85 ? -1.670 -7.407 -12.640 1.00 97.56 85 VAL A O 1
ATOM 714 N N . LEU A 1 86 ? -1.357 -7.909 -14.802 1.00 97.06 86 LEU A N 1
ATOM 715 C CA . LEU A 1 86 ? -0.126 -7.141 -14.928 1.00 97.06 86 LEU A CA 1
ATOM 716 C C . LEU A 1 86 ? -0.489 -5.702 -15.295 1.00 97.06 86 LEU A C 1
ATOM 718 O O . LEU A 1 86 ? -1.282 -5.501 -16.212 1.00 97.06 86 LEU A O 1
ATOM 722 N N . VAL A 1 87 ? 0.087 -4.740 -14.583 1.00 97.44 87 VAL A N 1
ATOM 723 C CA . VAL A 1 87 ? -0.130 -3.308 -14.789 1.00 97.44 87 VAL A CA 1
ATOM 724 C C . VAL A 1 87 ? 1.218 -2.634 -14.996 1.00 97.44 87 VAL A C 1
ATOM 726 O O . VAL A 1 87 ? 2.154 -2.837 -14.220 1.00 97.44 87 VAL A O 1
ATOM 729 N N . ASP A 1 88 ? 1.315 -1.820 -16.036 1.00 96.50 88 ASP A N 1
ATOM 730 C CA . ASP A 1 88 ? 2.486 -0.988 -16.272 1.00 96.50 88 ASP A CA 1
ATOM 731 C C . ASP A 1 88 ? 2.387 0.372 -15.563 1.00 96.50 88 ASP A C 1
ATOM 733 O O . ASP A 1 88 ? 1.299 0.929 -15.398 1.00 96.50 88 ASP A O 1
ATOM 737 N N . HIS A 1 89 ? 3.525 0.967 -15.198 1.00 93.62 89 HIS A N 1
ATOM 738 C CA . HIS A 1 89 ? 3.568 2.335 -14.670 1.00 93.62 89 HIS A CA 1
ATOM 739 C C . HIS A 1 89 ? 2.848 3.356 -15.573 1.00 93.62 89 HIS A C 1
ATOM 741 O O . HIS A 1 89 ? 2.205 4.272 -15.055 1.00 93.62 89 HIS A O 1
ATOM 747 N N . THR A 1 90 ? 2.898 3.190 -16.902 1.00 94.31 90 THR A N 1
ATOM 748 C CA . THR A 1 90 ? 2.205 4.054 -17.883 1.00 94.31 90 THR A CA 1
ATOM 749 C C . THR A 1 90 ? 0.680 3.989 -17.810 1.00 94.31 90 THR A C 1
ATOM 751 O O . THR A 1 90 ? 0.007 4.903 -18.282 1.00 94.31 90 THR A O 1
ATOM 754 N N . GLU A 1 91 ? 0.110 2.951 -17.195 1.00 95.69 91 GLU A N 1
ATOM 755 C CA . GLU A 1 91 ? -1.343 2.818 -17.042 1.00 95.69 91 GLU A CA 1
ATOM 756 C C . GLU A 1 91 ? -1.889 3.633 -15.865 1.00 95.69 91 GLU A C 1
ATOM 758 O O . GLU A 1 91 ? -3.083 3.934 -15.822 1.00 95.69 91 GLU A O 1
ATOM 763 N N . ILE A 1 92 ? -1.030 3.995 -14.907 1.00 92.56 92 ILE A N 1
ATOM 764 C CA . ILE A 1 92 ? -1.439 4.654 -13.658 1.00 92.56 92 ILE A CA 1
ATOM 765 C C . ILE A 1 92 ? -0.806 6.035 -13.459 1.00 92.56 92 ILE A C 1
ATOM 767 O O . ILE A 1 92 ? -1.391 6.887 -12.785 1.00 92.56 92 ILE A O 1
ATOM 771 N N . ILE A 1 93 ? 0.348 6.302 -14.073 1.00 87.12 93 ILE A N 1
ATOM 772 C CA . ILE A 1 93 ? 1.053 7.586 -14.005 1.00 87.12 93 ILE A CA 1
ATOM 773 C C . ILE A 1 93 ? 0.890 8.327 -15.336 1.00 87.12 93 ILE A C 1
ATOM 775 O O . ILE A 1 93 ? 0.949 7.735 -16.408 1.00 87.12 93 ILE A O 1
ATOM 779 N N . CYS A 1 94 ? 0.702 9.650 -15.278 1.00 86.31 94 CYS A N 1
ATOM 780 C CA . CYS A 1 94 ? 0.670 10.476 -16.486 1.00 86.31 94 CYS A CA 1
ATOM 781 C C . CYS A 1 94 ? 2.009 10.385 -17.235 1.00 86.31 94 CYS A C 1
ATOM 783 O O . CYS A 1 94 ? 3.063 10.564 -16.624 1.00 86.31 94 CYS A O 1
ATOM 785 N N . ASN A 1 95 ? 1.961 10.186 -18.554 1.00 86.25 95 ASN A N 1
ATOM 786 C CA . ASN A 1 95 ? 3.153 10.034 -19.395 1.00 86.25 95 ASN A CA 1
ATOM 787 C C . ASN A 1 95 ? 4.136 11.211 -19.294 1.00 86.25 95 ASN A C 1
ATOM 789 O O . ASN A 1 95 ? 5.338 10.995 -19.411 1.00 86.25 95 ASN A O 1
ATOM 793 N N . ASP A 1 96 ? 3.651 12.421 -19.004 1.00 85.56 96 ASP A N 1
ATOM 794 C CA . ASP A 1 96 ? 4.490 13.614 -18.815 1.00 85.56 96 ASP A CA 1
ATOM 795 C C . ASP A 1 96 ? 5.432 13.516 -17.598 1.00 85.56 96 ASP A C 1
ATOM 797 O O . ASP A 1 96 ? 6.393 14.276 -17.499 1.00 85.56 96 ASP A O 1
ATOM 801 N N . TYR A 1 97 ? 5.163 12.595 -16.665 1.00 82.81 97 TYR A N 1
ATOM 802 C CA . TYR A 1 97 ? 5.964 12.374 -15.455 1.00 82.81 97 TYR A CA 1
ATOM 803 C C . TYR A 1 97 ? 6.814 11.099 -15.512 1.00 82.81 97 TYR A C 1
ATOM 805 O O . TYR A 1 97 ? 7.469 10.768 -14.527 1.00 82.81 97 TYR A O 1
ATOM 813 N N . LEU A 1 98 ? 6.798 10.369 -16.631 1.00 86.12 98 LEU A N 1
ATOM 814 C CA . LEU A 1 98 ? 7.555 9.132 -16.799 1.00 86.12 98 LEU A CA 1
ATOM 815 C C . LEU A 1 98 ? 8.892 9.377 -17.526 1.00 86.12 98 LEU A C 1
ATOM 817 O O . LEU A 1 98 ? 8.981 10.261 -18.379 1.00 86.12 98 LEU A O 1
ATOM 821 N N . PRO A 1 99 ? 9.932 8.571 -17.242 1.00 88.69 99 PRO A N 1
ATOM 822 C CA . PRO A 1 99 ? 9.947 7.456 -16.293 1.00 88.69 99 PRO A CA 1
ATOM 823 C C . PRO A 1 99 ? 10.120 7.895 -14.832 1.00 88.69 99 PRO A C 1
ATOM 825 O O . PRO A 1 99 ? 10.739 8.916 -14.544 1.00 88.69 99 PRO A O 1
ATOM 828 N N . VAL A 1 100 ? 9.624 7.070 -13.906 1.00 82.88 100 VAL A N 1
ATOM 829 C CA . VAL A 1 100 ? 9.889 7.202 -12.466 1.00 82.88 100 VAL A CA 1
ATOM 830 C C . VAL A 1 100 ? 10.669 5.992 -11.966 1.00 82.88 100 VAL A C 1
ATOM 832 O O . VAL A 1 100 ? 10.410 4.865 -12.380 1.00 82.88 100 VAL A O 1
ATOM 835 N N . PHE A 1 101 ? 11.616 6.231 -11.059 1.00 83.94 101 PHE A N 1
ATOM 836 C CA . PHE A 1 101 ? 12.419 5.176 -10.424 1.00 83.94 101 PHE A CA 1
ATOM 837 C C . PHE A 1 101 ? 12.239 5.133 -8.899 1.00 83.94 101 PHE A C 1
ATOM 839 O O . PHE A 1 101 ? 12.730 4.216 -8.249 1.00 83.94 101 PHE A O 1
ATOM 846 N N . SER A 1 102 ? 11.544 6.118 -8.326 1.00 77.69 102 SER A N 1
ATOM 847 C CA . SER A 1 102 ? 11.119 6.117 -6.923 1.00 77.69 102 SER A CA 1
ATOM 848 C C . SER A 1 102 ? 9.811 5.334 -6.776 1.00 77.69 102 SER A C 1
ATOM 850 O O . SER A 1 102 ? 8.973 5.372 -7.679 1.00 77.69 102 SER A O 1
ATOM 852 N N . ALA A 1 103 ? 9.626 4.655 -5.642 1.00 79.25 103 ALA A N 1
ATOM 853 C CA . ALA A 1 103 ? 8.362 4.007 -5.299 1.00 79.25 103 ALA A CA 1
ATOM 854 C C . ALA A 1 103 ? 7.247 5.042 -5.069 1.00 79.25 103 ALA A C 1
ATOM 856 O O . ALA A 1 103 ? 6.103 4.817 -5.451 1.00 79.25 103 ALA A O 1
ATOM 857 N N . ASN A 1 104 ? 7.586 6.225 -4.547 1.00 76.69 104 ASN A N 1
ATOM 858 C CA . ASN A 1 104 ? 6.616 7.224 -4.097 1.00 76.69 104 ASN A CA 1
ATOM 859 C C . ASN A 1 104 ? 5.596 7.658 -5.170 1.00 76.69 104 ASN A C 1
ATOM 861 O O . ASN A 1 104 ? 4.392 7.665 -4.881 1.00 76.69 104 ASN A O 1
ATOM 865 N N . PRO A 1 105 ? 6.003 8.002 -6.413 1.00 78.00 105 PRO A N 1
ATOM 866 C CA . PRO A 1 105 ? 5.047 8.343 -7.462 1.00 78.00 105 PRO A CA 1
ATOM 867 C C . PRO A 1 105 ? 4.194 7.147 -7.894 1.00 78.00 105 PRO A C 1
ATOM 869 O O . PRO A 1 105 ? 3.062 7.346 -8.326 1.00 78.00 105 PRO A O 1
ATOM 872 N N . ILE A 1 106 ? 4.709 5.921 -7.779 1.00 85.31 106 ILE A N 1
ATOM 873 C CA . ILE A 1 106 ? 3.983 4.693 -8.120 1.00 85.31 106 ILE A CA 1
ATOM 874 C C . ILE A 1 106 ? 2.904 4.444 -7.066 1.00 85.31 106 ILE A C 1
ATOM 876 O O . ILE A 1 106 ? 1.722 4.400 -7.407 1.00 85.31 106 ILE A O 1
ATOM 880 N N . GLU A 1 107 ? 3.296 4.394 -5.789 1.00 86.19 107 GLU A N 1
ATOM 881 C CA . GLU A 1 107 ? 2.409 4.201 -4.635 1.00 86.19 107 GLU A CA 1
ATOM 882 C C . GLU A 1 107 ? 1.281 5.236 -4.610 1.00 86.19 107 GLU A C 1
ATOM 884 O O . GLU A 1 107 ? 0.107 4.889 -4.499 1.00 86.19 107 GLU A O 1
ATOM 889 N N . SER A 1 108 ? 1.607 6.509 -4.849 1.00 82.38 108 SER A N 1
ATOM 890 C CA . SER A 1 108 ? 0.610 7.584 -4.864 1.00 82.38 108 SER A CA 1
ATOM 891 C C . SER A 1 108 ? -0.433 7.420 -5.980 1.00 82.38 108 SER A C 1
ATOM 893 O O . SER A 1 108 ? -1.518 7.987 -5.881 1.00 82.38 108 SER A O 1
ATOM 895 N N . ASN A 1 109 ? -0.160 6.654 -7.043 1.00 88.00 109 ASN A N 1
ATOM 896 C CA . ASN A 1 109 ? -1.050 6.494 -8.199 1.00 88.00 109 ASN A CA 1
ATOM 897 C C . ASN A 1 109 ? -1.748 5.121 -8.285 1.00 88.00 109 ASN A C 1
ATOM 899 O O . ASN A 1 109 ? -2.584 4.941 -9.169 1.00 88.00 109 ASN A O 1
ATOM 903 N N . ILE A 1 110 ? -1.508 4.175 -7.365 1.00 90.94 110 ILE A N 1
ATOM 904 C CA . ILE A 1 110 ? -2.081 2.810 -7.436 1.00 90.94 110 ILE A CA 1
ATOM 905 C C . ILE A 1 110 ? -3.616 2.770 -7.457 1.00 90.94 110 ILE A C 1
ATOM 907 O O . ILE A 1 110 ? -4.209 1.902 -8.090 1.00 90.94 110 ILE A O 1
ATOM 911 N N . HIS A 1 111 ? -4.291 3.738 -6.836 1.00 91.19 111 HIS A N 1
ATOM 912 C CA . HIS A 1 111 ? -5.755 3.848 -6.867 1.00 91.19 111 HIS A CA 1
ATOM 913 C C . HIS A 1 111 ? -6.322 4.030 -8.293 1.00 91.19 111 HIS A C 1
ATOM 915 O O . HIS A 1 111 ? -7.506 3.776 -8.528 1.00 91.19 111 HIS A O 1
ATOM 921 N N . ARG A 1 112 ? -5.484 4.430 -9.261 1.00 94.50 112 ARG A N 1
ATOM 922 C CA . ARG A 1 112 ? -5.856 4.636 -10.670 1.00 94.50 112 ARG A CA 1
ATOM 923 C C . ARG A 1 112 ? -5.865 3.362 -11.502 1.00 94.50 112 ARG A C 1
ATOM 925 O O . ARG A 1 112 ? -6.314 3.420 -12.644 1.00 94.50 112 ARG A O 1
ATOM 932 N N . ILE A 1 113 ? -5.416 2.232 -10.949 1.00 97.75 113 ILE A N 1
ATOM 933 C CA . ILE A 1 113 ? -5.422 0.942 -11.644 1.00 97.75 113 ILE A CA 1
ATOM 934 C C . ILE A 1 113 ? -6.833 0.663 -12.208 1.00 97.75 113 ILE A C 1
ATOM 936 O O . ILE A 1 113 ? -7.817 0.636 -11.448 1.00 97.75 113 ILE A O 1
ATOM 940 N N . PRO A 1 114 ? -6.969 0.449 -13.531 1.00 95.38 114 PRO A N 1
ATOM 941 C CA . PRO A 1 114 ? -8.253 0.130 -14.138 1.00 95.38 114 PRO A CA 1
ATOM 942 C C . PRO A 1 114 ? -8.849 -1.158 -13.558 1.00 95.38 114 PRO A C 1
ATOM 944 O O . PRO A 1 114 ? -8.220 -2.212 -13.539 1.00 95.38 114 PRO A O 1
ATOM 947 N N . GLY A 1 115 ? -10.095 -1.081 -13.088 1.00 96.25 115 GLY A N 1
ATOM 948 C CA . GLY A 1 115 ? -10.802 -2.232 -12.518 1.00 96.25 115 GLY A CA 1
ATOM 949 C C . GLY A 1 115 ? -10.438 -2.587 -11.072 1.00 96.25 115 GLY A C 1
ATOM 950 O O . GLY A 1 115 ? -11.018 -3.541 -10.551 1.00 96.25 115 GLY A O 1
ATOM 951 N N . LEU A 1 116 ? -9.550 -1.827 -10.414 1.00 97.88 116 LEU A N 1
ATOM 952 C CA . LEU A 1 116 ? -9.251 -1.990 -8.988 1.00 97.88 116 LEU A CA 1
ATOM 953 C C . LEU A 1 116 ? -10.511 -1.787 -8.134 1.00 97.88 116 LEU A C 1
ATOM 955 O O . LEU A 1 116 ? -11.240 -0.803 -8.315 1.00 97.88 116 LEU A O 1
ATOM 959 N N . SER A 1 117 ? -10.756 -2.724 -7.216 1.00 97.88 117 SER A N 1
ATOM 960 C CA . SER A 1 117 ? -11.875 -2.677 -6.271 1.00 97.88 117 SER A CA 1
ATOM 961 C C . SER A 1 117 ? -11.743 -1.518 -5.278 1.00 97.88 117 SER A C 1
ATOM 963 O O . SER A 1 117 ? -10.653 -1.007 -5.036 1.00 97.88 117 SER A O 1
ATOM 965 N N . GLU A 1 118 ? -12.866 -1.122 -4.668 1.00 95.69 118 GLU A N 1
ATOM 966 C CA . GLU A 1 118 ? -12.873 -0.101 -3.608 1.00 95.69 118 GLU A CA 1
ATOM 967 C C . GLU A 1 118 ? -11.963 -0.493 -2.440 1.00 95.69 118 GLU A C 1
ATOM 969 O O . GLU A 1 118 ? -11.224 0.341 -1.931 1.00 95.69 118 GLU A O 1
ATOM 974 N N . HIS A 1 119 ? -11.994 -1.768 -2.051 1.00 97.06 119 HIS A N 1
ATOM 975 C CA . HIS A 1 119 ? -11.155 -2.339 -1.006 1.00 97.06 119 HIS A CA 1
ATOM 976 C C . HIS A 1 119 ? -9.957 -3.042 -1.640 1.00 97.06 119 HIS A C 1
ATOM 978 O O . HIS A 1 119 ? -10.129 -3.983 -2.419 1.00 97.06 119 HIS A O 1
ATOM 984 N N . PHE A 1 120 ? -8.745 -2.630 -1.286 1.00 97.12 120 PHE A N 1
ATOM 985 C CA . PHE A 1 120 ? -7.536 -3.308 -1.746 1.00 97.12 120 PHE A CA 1
ATOM 986 C C . PHE A 1 120 ? -6.428 -3.277 -0.697 1.00 97.12 120 PHE A C 1
ATOM 988 O O . PHE A 1 120 ? -6.433 -2.426 0.181 1.00 97.12 120 PHE A O 1
ATOM 995 N N . VAL A 1 121 ? -5.488 -4.214 -0.756 1.00 96.75 121 VAL A N 1
ATOM 996 C CA . VAL A 1 121 ? -4.321 -4.250 0.131 1.00 96.75 121 VAL A CA 1
ATOM 997 C C . VAL A 1 121 ? -3.072 -4.063 -0.710 1.00 96.75 121 VAL A C 1
ATOM 999 O O . VAL A 1 121 ? -2.837 -4.813 -1.656 1.00 96.75 121 VAL A O 1
ATOM 1002 N N . PHE A 1 122 ? -2.291 -3.048 -0.377 1.00 95.62 122 PHE A N 1
ATOM 1003 C CA . PHE A 1 122 ? -1.033 -2.737 -1.027 1.00 95.62 122 PHE A CA 1
ATOM 1004 C C . PHE A 1 122 ? 0.141 -3.422 -0.321 1.00 95.62 122 PHE A C 1
ATOM 1006 O O . PHE A 1 122 ? 0.213 -3.461 0.909 1.00 95.62 122 PHE A O 1
ATOM 1013 N N . PHE A 1 123 ? 1.056 -3.954 -1.123 1.00 94.62 123 PHE A N 1
ATOM 1014 C CA . PHE A 1 123 ? 2.282 -4.613 -0.712 1.00 94.62 123 PHE A CA 1
ATOM 1015 C C . PHE A 1 123 ? 3.458 -4.018 -1.488 1.00 94.62 123 PHE A C 1
ATOM 1017 O O . PHE A 1 123 ? 3.380 -3.864 -2.706 1.00 94.62 123 PHE A O 1
ATOM 1024 N N . ASN A 1 124 ? 4.576 -3.811 -0.798 1.00 87.25 124 ASN A N 1
ATOM 1025 C CA . ASN A 1 124 ? 5.882 -3.811 -1.452 1.00 87.25 124 ASN A CA 1
ATOM 1026 C C . ASN A 1 124 ? 6.386 -5.255 -1.613 1.00 87.25 124 ASN A C 1
ATOM 1028 O O . ASN A 1 124 ? 5.878 -6.187 -0.978 1.00 87.25 124 ASN A O 1
ATOM 1032 N N . ASP A 1 125 ? 7.394 -5.452 -2.461 1.00 86.00 125 ASP A N 1
ATOM 1033 C CA . ASP A 1 125 ? 7.999 -6.758 -2.761 1.00 86.00 125 ASP A CA 1
ATOM 1034 C C . ASP A 1 125 ? 8.737 -7.402 -1.569 1.00 86.00 125 ASP A C 1
ATOM 1036 O O . ASP A 1 125 ? 9.063 -8.597 -1.595 1.00 86.00 125 ASP A O 1
ATOM 1040 N N . ASP A 1 126 ? 8.949 -6.636 -0.497 1.00 88.19 126 ASP A N 1
ATOM 1041 C CA . ASP A 1 126 ? 9.520 -7.071 0.774 1.00 88.19 126 ASP A CA 1
ATOM 1042 C C . ASP A 1 126 ? 8.476 -7.383 1.875 1.00 88.19 126 ASP A C 1
ATOM 1044 O O . ASP A 1 126 ? 8.845 -7.780 2.985 1.00 88.19 126 ASP A O 1
ATOM 1048 N N . MET A 1 127 ? 7.172 -7.302 1.573 1.00 92.19 127 MET A N 1
ATOM 1049 C CA . MET A 1 127 ? 6.075 -7.571 2.516 1.00 92.19 127 MET A CA 1
ATOM 1050 C C . MET A 1 127 ? 5.404 -8.920 2.238 1.00 92.19 127 MET A C 1
ATOM 1052 O O . MET A 1 127 ? 4.680 -9.075 1.259 1.00 92.19 127 MET A O 1
ATOM 1056 N N . TYR A 1 128 ? 5.588 -9.909 3.118 1.00 95.12 128 TYR A N 1
ATOM 1057 C CA . TYR A 1 128 ? 5.125 -11.284 2.880 1.00 95.12 128 TYR A CA 1
ATOM 1058 C C . TYR A 1 128 ? 4.043 -11.726 3.864 1.00 95.12 128 TYR A C 1
ATOM 1060 O O . TYR A 1 128 ? 4.152 -11.531 5.075 1.00 95.12 128 TYR A O 1
ATOM 1068 N N . LEU A 1 129 ? 3.045 -12.445 3.346 1.00 96.62 129 LEU A N 1
ATOM 1069 C CA . LEU A 1 129 ? 2.147 -13.247 4.174 1.00 96.62 129 LEU A CA 1
ATOM 1070 C C . LEU A 1 129 ? 2.869 -14.523 4.617 1.00 96.62 129 LEU A C 1
ATOM 1072 O O . LEU A 1 129 ? 3.363 -15.291 3.790 1.00 96.62 129 LEU A O 1
ATOM 1076 N N . THR A 1 130 ? 2.923 -14.756 5.927 1.00 95.94 130 THR A N 1
ATOM 1077 C CA . THR A 1 130 ? 3.625 -15.906 6.533 1.00 95.94 130 THR A CA 1
ATOM 1078 C C . THR A 1 130 ? 2.700 -16.851 7.303 1.00 95.94 130 THR A C 1
ATOM 1080 O O . THR A 1 130 ? 3.124 -17.932 7.714 1.00 95.94 130 THR A O 1
ATOM 1083 N N . ALA A 1 131 ? 1.431 -16.477 7.457 1.00 96.75 131 ALA A N 1
ATOM 1084 C CA . ALA A 1 131 ? 0.374 -17.258 8.086 1.00 96.75 131 ALA A CA 1
ATOM 1085 C C . ALA A 1 131 ? -0.973 -16.945 7.407 1.00 96.75 131 ALA A C 1
ATOM 1087 O O . ALA A 1 131 ? -1.076 -15.883 6.789 1.00 96.75 131 ALA A O 1
ATOM 1088 N N . PRO A 1 132 ? -1.983 -17.839 7.499 1.00 98.31 132 PRO A N 1
ATOM 1089 C CA . PRO A 1 132 ? -3.318 -17.580 6.963 1.00 98.31 132 PRO A CA 1
ATOM 1090 C C . PRO A 1 132 ? -3.898 -16.270 7.496 1.00 98.31 132 PRO A C 1
ATOM 1092 O O . PRO A 1 132 ? -3.785 -15.993 8.690 1.00 98.31 132 PRO A O 1
ATOM 1095 N N . VAL A 1 133 ? -4.520 -15.501 6.607 1.00 97.25 133 VAL A N 1
ATOM 1096 C CA . VAL A 1 133 ? -5.198 -14.239 6.912 1.00 97.25 133 VAL A CA 1
ATOM 1097 C C . VAL A 1 133 ? -6.625 -14.288 6.392 1.00 97.25 133 VAL A C 1
ATOM 1099 O O . VAL A 1 133 ? -6.911 -14.943 5.390 1.00 97.25 133 VAL A O 1
ATOM 1102 N N . GLU A 1 134 ? -7.513 -13.554 7.039 1.00 96.81 134 GLU A N 1
ATOM 1103 C CA . GLU A 1 134 ? -8.911 -13.388 6.658 1.00 96.81 134 GLU A CA 1
ATOM 1104 C C . GLU A 1 134 ? -9.163 -11.953 6.164 1.00 96.81 134 GLU A C 1
ATOM 1106 O O . GLU A 1 134 ? -8.470 -11.020 6.579 1.00 96.81 134 GLU A O 1
ATOM 1111 N N . PRO A 1 135 ? -10.199 -11.706 5.339 1.00 96.81 135 PRO A N 1
ATOM 1112 C CA . PRO A 1 135 ? -10.612 -10.348 4.961 1.00 96.81 135 PRO A CA 1
ATOM 1113 C C . PRO A 1 135 ? -10.769 -9.397 6.158 1.00 96.81 135 PRO A C 1
ATOM 1115 O O . PRO A 1 135 ? -10.478 -8.202 6.074 1.00 96.81 135 PRO A O 1
ATOM 1118 N N . THR A 1 136 ? -11.212 -9.941 7.295 1.00 94.44 136 THR A N 1
ATOM 1119 C CA . THR A 1 136 ? -11.425 -9.210 8.545 1.00 94.44 136 THR A CA 1
ATOM 1120 C C . THR A 1 136 ? -10.143 -8.789 9.252 1.00 94.44 136 THR A C 1
ATOM 1122 O O . THR A 1 136 ? -10.224 -7.974 10.172 1.00 94.44 136 THR A O 1
ATOM 1125 N N . ASP A 1 137 ? -8.980 -9.306 8.861 1.00 92.69 137 ASP A N 1
ATOM 1126 C CA . ASP A 1 137 ? -7.694 -8.822 9.371 1.00 92.69 137 ASP A CA 1
ATOM 1127 C C . ASP A 1 137 ? -7.343 -7.458 8.763 1.00 92.69 137 ASP A C 1
ATOM 1129 O O . ASP A 1 137 ? -6.744 -6.617 9.430 1.00 92.69 137 ASP A O 1
ATOM 1133 N N . PHE A 1 138 ? -7.806 -7.206 7.536 1.00 92.12 138 PHE A N 1
ATOM 1134 C CA . PHE A 1 138 ? -7.534 -5.992 6.767 1.00 92.12 138 PHE A CA 1
ATOM 1135 C C . PHE A 1 138 ? -8.633 -4.940 6.886 1.00 92.12 138 PHE A C 1
ATOM 1137 O O . PHE A 1 138 ? -8.338 -3.749 6.915 1.00 92.12 138 PHE A O 1
ATOM 1144 N N . PHE A 1 139 ? -9.900 -5.354 6.968 1.00 91.62 139 PHE A N 1
ATOM 1145 C CA . PHE A 1 139 ? -11.040 -4.437 6.996 1.00 91.62 139 PHE A CA 1
ATOM 1146 C C . PHE A 1 139 ? -12.022 -4.781 8.124 1.00 91.62 139 PHE A C 1
ATOM 1148 O O . PHE A 1 139 ? -12.178 -5.934 8.531 1.00 91.62 139 PHE A O 1
ATOM 1155 N N . SER A 1 140 ? -12.681 -3.768 8.684 1.00 88.06 140 SER A N 1
ATOM 1156 C CA . SER A 1 140 ? -13.766 -3.940 9.654 1.00 88.06 140 SER A CA 1
ATOM 1157 C C . SER A 1 140 ? -15.060 -4.411 8.985 1.00 88.06 140 SER A C 1
ATOM 1159 O O . SER A 1 140 ? -15.174 -4.441 7.761 1.00 88.06 140 SER A O 1
ATOM 1161 N N . GLU A 1 141 ? -16.060 -4.755 9.798 1.00 89.25 141 GLU A N 1
ATOM 1162 C CA . GLU A 1 141 ? -17.409 -5.071 9.307 1.00 89.25 141 GLU A CA 1
ATOM 1163 C C . GLU A 1 141 ? -18.049 -3.884 8.570 1.00 89.25 141 GLU A C 1
ATOM 1165 O O . GLU A 1 141 ? -18.736 -4.083 7.572 1.00 89.25 141 GLU A O 1
ATOM 1170 N N . ASP A 1 142 ? -17.725 -2.656 8.991 1.00 87.06 142 ASP A N 1
ATOM 1171 C CA . ASP A 1 142 ? -18.127 -1.409 8.325 1.00 87.06 142 ASP A CA 1
ATOM 1172 C C . ASP A 1 142 ? -17.320 -1.130 7.035 1.00 87.06 142 ASP A C 1
ATOM 1174 O O . ASP A 1 142 ? -17.488 -0.088 6.406 1.00 87.06 142 ASP A O 1
ATOM 1178 N N . GLY A 1 143 ? -16.416 -2.034 6.634 1.00 87.69 143 GLY A N 1
ATOM 1179 C CA . GLY A 1 143 ? -15.586 -1.896 5.434 1.00 87.69 143 GLY A CA 1
ATOM 1180 C C . GLY A 1 143 ? -14.424 -0.916 5.592 1.00 87.69 143 GLY A C 1
ATOM 1181 O O . GLY A 1 143 ? -13.926 -0.396 4.597 1.00 87.69 143 GLY A O 1
ATOM 1182 N N . LEU A 1 144 ? -14.002 -0.645 6.825 1.00 84.81 144 LEU A N 1
ATOM 1183 C CA . LEU A 1 144 ? -12.980 0.348 7.129 1.00 84.81 144 LEU A CA 1
ATOM 1184 C C . LEU A 1 144 ? -11.605 -0.304 7.334 1.00 84.81 144 LEU A C 1
ATOM 1186 O O . LEU A 1 144 ? -11.539 -1.315 8.039 1.00 84.81 144 LEU A O 1
ATOM 1190 N N . PRO A 1 145 ? -10.521 0.225 6.740 1.00 87.19 145 PRO A N 1
ATOM 1191 C CA . PRO A 1 145 ? -9.217 -0.422 6.839 1.00 87.19 145 PRO A CA 1
ATOM 1192 C C . PRO A 1 145 ? -8.636 -0.456 8.261 1.00 87.19 145 PRO A C 1
ATOM 1194 O O . PRO A 1 145 ? -8.677 0.536 8.985 1.00 87.19 145 PRO A O 1
ATOM 1197 N N . LYS A 1 146 ? -8.050 -1.589 8.652 1.00 85.19 146 LYS A N 1
ATOM 1198 C CA . LYS A 1 146 ? -7.436 -1.818 9.967 1.00 85.19 146 LYS A CA 1
ATOM 1199 C C . LYS A 1 146 ? -5.920 -1.685 9.896 1.00 85.19 146 LYS A C 1
ATOM 1201 O O . LYS A 1 146 ? -5.289 -2.262 9.020 1.00 85.19 146 LYS A O 1
ATOM 1206 N N . TYR A 1 147 ? -5.331 -1.005 10.875 1.00 79.56 147 TYR A N 1
ATOM 1207 C CA . TYR A 1 147 ? -3.881 -0.818 10.951 1.00 79.56 147 TYR A CA 1
ATOM 1208 C C . TYR A 1 147 ? -3.368 -1.046 12.360 1.00 79.56 147 TYR A C 1
ATOM 1210 O O . TYR A 1 147 ? -4.106 -0.959 13.343 1.00 79.56 147 TYR A O 1
ATOM 1218 N N . ASN A 1 148 ? -2.065 -1.282 12.443 1.00 77.25 148 ASN A N 1
ATOM 1219 C CA . ASN A 1 148 ? -1.329 -1.145 13.684 1.00 77.25 148 ASN A CA 1
ATOM 1220 C C . ASN A 1 148 ? -1.083 0.348 13.944 1.00 77.25 148 ASN A C 1
ATOM 1222 O O . ASN A 1 148 ? -0.452 1.017 13.130 1.00 77.25 148 ASN A O 1
ATOM 1226 N N . THR A 1 149 ? -1.587 0.880 15.054 1.00 79.25 149 THR A N 1
ATOM 1227 C CA . THR A 1 149 ? -1.564 2.314 15.351 1.00 79.25 149 THR A CA 1
ATOM 1228 C C . THR A 1 149 ? -0.833 2.595 16.659 1.00 79.25 149 THR A C 1
ATOM 1230 O O . THR A 1 149 ? -1.405 2.607 17.749 1.00 79.25 149 THR A O 1
ATOM 1233 N N . ALA A 1 150 ? 0.456 2.920 16.557 1.00 83.81 150 ALA A N 1
ATOM 1234 C CA . ALA A 1 150 ? 1.212 3.443 17.693 1.00 83.81 150 ALA A CA 1
ATOM 1235 C C . ALA A 1 150 ? 1.646 4.882 17.464 1.00 83.81 150 ALA A C 1
ATOM 1237 O O . ALA A 1 150 ? 2.049 5.240 16.360 1.00 83.81 150 ALA A O 1
ATOM 1238 N N . LEU A 1 151 ? 1.687 5.675 18.534 1.00 87.25 151 LEU A N 1
ATOM 1239 C CA . LEU A 1 151 ? 2.446 6.922 18.504 1.00 87.25 151 LEU A CA 1
ATOM 1240 C C . LEU A 1 151 ? 3.940 6.609 18.565 1.00 87.25 151 LEU A C 1
ATOM 1242 O O . LEU A 1 151 ? 4.395 5.790 19.369 1.00 87.25 151 LEU A O 1
ATOM 1246 N N . SER A 1 152 ? 4.718 7.290 17.736 1.00 86.56 152 SER A N 1
ATOM 1247 C CA . SER A 1 152 ? 6.174 7.238 17.770 1.00 86.56 152 SER A CA 1
ATOM 1248 C C . SER A 1 152 ? 6.743 8.582 17.372 1.00 86.56 152 SER A C 1
ATOM 1250 O O . SER A 1 152 ? 6.309 9.126 16.366 1.00 86.56 152 SER A O 1
ATOM 1252 N N . PRO A 1 153 ? 7.750 9.104 18.081 1.00 89.44 153 PRO A N 1
ATOM 1253 C CA . PRO A 1 153 ? 8.538 10.195 17.547 1.00 89.44 153 PRO A CA 1
ATOM 1254 C C . PRO A 1 153 ? 9.154 9.783 16.215 1.00 89.44 153 PRO A C 1
ATOM 1256 O O . PRO A 1 153 ? 9.646 8.655 16.083 1.00 89.44 153 PRO A O 1
ATOM 1259 N N . ILE A 1 154 ? 9.138 10.711 15.267 1.00 86.88 154 ILE A N 1
ATOM 1260 C CA . ILE A 1 154 ? 9.949 10.635 14.057 1.00 86.88 154 ILE A CA 1
ATOM 1261 C C . ILE A 1 154 ? 11.416 10.713 14.475 1.00 86.88 154 ILE A C 1
ATOM 1263 O O . ILE A 1 154 ? 11.811 11.603 15.232 1.00 86.88 154 ILE A O 1
ATOM 1267 N N . ILE A 1 155 ? 12.216 9.752 14.017 1.00 86.25 155 ILE A N 1
ATOM 1268 C CA . ILE A 1 155 ? 13.636 9.666 14.357 1.00 86.25 155 ILE A CA 1
ATOM 1269 C C . ILE A 1 155 ? 14.428 10.310 13.212 1.00 86.25 155 ILE A C 1
ATOM 1271 O O . ILE A 1 155 ? 14.420 9.783 12.098 1.00 86.25 155 ILE A O 1
ATOM 1275 N N . PRO A 1 156 ? 15.097 11.454 13.443 1.00 83.25 156 PRO A N 1
ATOM 1276 C CA . PRO A 1 156 ? 15.889 12.095 12.409 1.00 83.25 156 PRO A CA 1
ATOM 1277 C C . PRO A 1 156 ? 17.195 11.324 12.209 1.00 83.25 156 PRO A C 1
ATOM 1279 O O . PRO A 1 156 ? 18.083 11.335 13.060 1.00 83.25 156 PRO A O 1
ATOM 1282 N N . GLU A 1 157 ? 17.331 10.689 11.051 1.00 80.50 157 GLU A N 1
ATOM 1283 C CA . GLU A 1 157 ? 18.563 10.035 10.619 1.00 80.50 157 GLU A CA 1
ATOM 1284 C C . GLU A 1 157 ? 19.008 10.608 9.273 1.00 80.50 157 GLU A C 1
ATOM 1286 O O . GLU A 1 157 ? 18.198 10.866 8.378 1.00 80.50 157 GLU A O 1
ATOM 1291 N N . ARG A 1 158 ? 20.317 10.827 9.108 1.00 75.12 158 ARG A N 1
ATOM 1292 C CA . ARG A 1 158 ? 20.857 11.316 7.836 1.00 75.12 158 ARG A CA 1
ATOM 1293 C C . ARG A 1 158 ? 20.664 10.237 6.765 1.00 75.12 158 ARG A C 1
ATOM 1295 O O . ARG A 1 158 ? 21.132 9.119 6.944 1.00 75.12 158 ARG A O 1
ATOM 1302 N N . TYR A 1 159 ? 20.020 10.608 5.656 1.00 71.31 159 TYR A N 1
ATOM 1303 C CA . TYR A 1 159 ? 19.573 9.683 4.600 1.00 71.31 159 TYR A CA 1
ATOM 1304 C C . TYR A 1 159 ? 18.553 8.633 5.079 1.00 71.31 159 TYR A C 1
ATOM 1306 O O . TYR A 1 159 ? 18.385 7.610 4.423 1.00 71.31 159 TYR A O 1
ATOM 1314 N N . GLY A 1 160 ? 17.900 8.876 6.220 1.00 70.25 160 GLY A N 1
ATOM 1315 C CA . GLY A 1 160 ? 16.795 8.063 6.715 1.00 70.25 160 GLY A CA 1
ATOM 1316 C C . GLY A 1 160 ? 15.436 8.558 6.224 1.00 70.25 160 GLY A C 1
ATOM 1317 O O . GLY A 1 160 ? 15.329 9.477 5.410 1.00 70.25 160 GLY A O 1
ATOM 1318 N N . THR A 1 161 ? 14.382 7.964 6.773 1.00 71.06 161 THR A N 1
ATOM 1319 C CA . THR A 1 161 ? 12.990 8.155 6.335 1.00 71.06 161 THR A CA 1
ATOM 1320 C C . THR A 1 161 ? 12.275 9.329 7.000 1.00 71.06 161 THR A C 1
ATOM 1322 O O . THR A 1 161 ? 11.151 9.659 6.628 1.00 71.06 161 THR A O 1
ATOM 1325 N N . GLY A 1 162 ? 12.912 9.984 7.975 1.00 75.25 162 GLY A N 1
ATOM 1326 C CA . GLY A 1 162 ? 12.249 10.980 8.816 1.00 75.25 162 GLY A CA 1
ATOM 1327 C C . GLY A 1 162 ? 11.698 12.187 8.053 1.00 75.25 162 GLY A C 1
ATOM 1328 O O . GLY A 1 162 ? 10.645 12.689 8.420 1.00 75.25 162 GLY A O 1
ATOM 1329 N N . ASN A 1 163 ? 12.353 12.627 6.972 1.00 79.06 163 ASN A N 1
ATOM 1330 C CA . ASN A 1 163 ? 11.872 13.772 6.184 1.00 79.06 163 ASN A CA 1
ATOM 1331 C C . ASN A 1 163 ? 10.509 13.497 5.560 1.00 79.06 163 ASN A C 1
ATOM 1333 O O . ASN A 1 163 ? 9.630 14.350 5.601 1.00 79.06 163 ASN A O 1
ATOM 1337 N N . PHE A 1 164 ? 10.326 12.287 5.040 1.00 71.94 164 PHE A N 1
ATOM 1338 C CA . PHE A 1 164 ? 9.048 11.909 4.479 1.00 71.94 164 PHE A CA 1
ATOM 1339 C C . PHE A 1 164 ? 7.979 11.928 5.572 1.00 71.94 164 PHE A C 1
ATOM 1341 O O . PHE A 1 164 ? 6.916 12.510 5.389 1.00 71.94 164 PHE A O 1
ATOM 1348 N N . GLN A 1 165 ? 8.304 11.383 6.753 1.00 75.75 165 GLN A N 1
ATOM 1349 C CA . GLN A 1 165 ? 7.347 11.288 7.861 1.00 75.75 165 GLN A CA 1
ATOM 1350 C C . GLN A 1 165 ? 6.907 12.667 8.326 1.00 75.75 165 GLN A C 1
ATOM 1352 O O . GLN A 1 165 ? 5.765 12.842 8.735 1.00 75.75 165 GLN A O 1
ATOM 1357 N N . ILE A 1 166 ? 7.796 13.654 8.243 1.00 82.06 166 ILE A N 1
ATOM 1358 C CA . ILE A 1 166 ? 7.456 15.044 8.522 1.00 82.06 166 ILE A CA 1
ATOM 1359 C C . ILE A 1 166 ? 6.488 15.593 7.471 1.00 82.06 166 ILE A C 1
ATOM 1361 O O . ILE A 1 166 ? 5.458 16.126 7.872 1.00 82.06 166 ILE A O 1
ATOM 1365 N N . ASN A 1 167 ? 6.755 15.415 6.173 1.00 77.94 167 ASN A N 1
ATOM 1366 C CA . ASN A 1 167 ? 5.865 15.892 5.102 1.00 77.94 167 ASN A CA 1
ATOM 1367 C C . ASN A 1 167 ? 4.444 15.333 5.256 1.00 77.94 167 ASN A C 1
ATOM 1369 O O . ASN A 1 167 ? 3.459 16.066 5.168 1.00 77.94 167 ASN A O 1
ATOM 1373 N N . ASP A 1 168 ? 4.335 14.046 5.568 1.00 74.94 168 ASP A N 1
ATOM 1374 C CA . ASP A 1 168 ? 3.039 13.406 5.762 1.00 74.94 168 ASP A CA 1
ATOM 1375 C C . ASP A 1 168 ? 2.343 13.946 7.004 1.00 74.94 168 ASP A C 1
ATOM 1377 O O . ASP A 1 168 ? 1.159 14.286 6.970 1.00 74.94 168 ASP A O 1
ATOM 1381 N N . MET A 1 169 ? 3.094 14.119 8.094 1.00 81.12 169 MET A N 1
ATOM 1382 C CA . MET A 1 169 ? 2.580 14.730 9.313 1.00 81.12 169 MET A CA 1
ATOM 1383 C C . MET A 1 169 ? 2.119 16.179 9.122 1.00 81.12 169 MET A C 1
ATOM 1385 O O . MET A 1 169 ? 1.155 16.585 9.779 1.00 81.12 169 MET A O 1
ATOM 1389 N N . GLU A 1 170 ? 2.739 16.961 8.236 1.00 82.56 170 GLU A N 1
ATOM 1390 C CA . GLU A 1 170 ? 2.286 18.318 7.902 1.00 82.56 170 GLU A CA 1
ATOM 1391 C C . GLU A 1 170 ? 0.886 18.298 7.276 1.00 82.56 170 GLU A C 1
ATOM 1393 O O . GLU A 1 170 ? 0.016 19.079 7.669 1.00 82.56 170 GLU A O 1
ATOM 1398 N N . ILE A 1 171 ? 0.613 17.348 6.383 1.00 78.44 171 ILE A N 1
ATOM 1399 C CA . ILE A 1 171 ? -0.715 17.176 5.779 1.00 78.44 171 ILE A CA 1
ATOM 1400 C C . ILE A 1 171 ? -1.695 16.662 6.828 1.00 78.44 171 ILE A C 1
ATOM 1402 O O . ILE A 1 171 ? -2.762 17.248 7.014 1.00 78.44 171 ILE A O 1
ATOM 1406 N N . VAL A 1 172 ? -1.315 15.614 7.571 1.00 78.19 172 VAL A N 1
ATOM 1407 C CA . VAL A 1 172 ? -2.100 15.044 8.679 1.00 78.19 172 VAL A CA 1
ATOM 1408 C C . VAL A 1 172 ? -2.613 16.141 9.601 1.00 78.19 172 VAL A C 1
ATOM 1410 O O . VAL A 1 172 ? -3.812 16.256 9.860 1.00 78.19 172 VAL A O 1
ATOM 1413 N N . THR A 1 173 ? -1.696 16.975 10.079 1.00 82.81 173 THR A N 1
ATOM 1414 C CA . THR A 1 173 ? -1.990 18.011 11.071 1.00 82.81 173 THR A CA 1
ATOM 1415 C C . THR A 1 173 ? -2.644 19.259 10.481 1.00 82.81 173 THR A C 1
ATOM 1417 O O . THR A 1 173 ? -3.238 20.030 11.234 1.00 82.81 173 THR A O 1
ATOM 1420 N N . SER A 1 174 ? -2.624 19.426 9.155 1.00 81.81 174 SER A N 1
ATOM 1421 C CA . SER A 1 174 ? -3.398 20.461 8.454 1.00 81.81 174 SER A CA 1
ATOM 1422 C C . SER A 1 174 ? -4.899 20.157 8.431 1.00 81.81 174 SER A C 1
ATOM 1424 O O . SER A 1 174 ? -5.713 21.082 8.425 1.00 81.81 174 SER A O 1
ATOM 1426 N N . TYR A 1 175 ? -5.278 18.875 8.451 1.00 80.38 175 TYR A N 1
ATOM 1427 C CA . TYR A 1 175 ? -6.682 18.451 8.435 1.00 80.38 175 TYR A CA 1
ATOM 1428 C C . TYR A 1 175 ? -7.196 17.958 9.791 1.00 80.38 175 TYR A C 1
ATOM 1430 O O . TYR A 1 175 ? -8.408 18.000 10.013 1.00 80.38 175 TYR A O 1
ATOM 1438 N N . PHE A 1 176 ? -6.310 17.528 10.698 1.00 81.25 176 PHE A N 1
ATOM 1439 C CA . PHE A 1 176 ? -6.691 16.980 12.002 1.00 81.25 176 PHE A CA 1
ATOM 1440 C C . PHE A 1 176 ? -6.001 17.627 13.178 1.00 81.25 176 PHE A C 1
ATOM 1442 O O . PHE A 1 176 ? -4.776 17.691 13.278 1.00 81.25 176 PHE A O 1
ATOM 1449 N N . SER A 1 177 ? -6.810 17.959 14.179 1.00 87.69 177 SER A N 1
ATOM 1450 C CA . SER A 1 177 ? -6.283 18.240 15.500 1.00 87.69 177 SER A CA 1
ATOM 1451 C C . SER A 1 177 ? -5.750 16.965 16.160 1.00 87.69 177 SER A C 1
ATOM 1453 O O . SER A 1 177 ? -6.237 15.848 15.968 1.00 87.69 177 SER A O 1
ATOM 1455 N N . ARG A 1 178 ? -4.793 17.144 17.069 1.00 87.25 178 ARG A N 1
ATOM 1456 C CA . ARG A 1 178 ? -4.307 16.073 17.949 1.00 87.25 178 ARG A CA 1
ATOM 1457 C C . ARG A 1 178 ? -5.447 15.313 18.645 1.00 87.25 178 ARG A C 1
ATOM 1459 O O . ARG A 1 178 ? -5.377 14.096 18.787 1.00 87.25 178 ARG A O 1
ATOM 1466 N N . ASN A 1 179 ? -6.472 16.020 19.124 1.00 88.56 179 ASN A N 1
ATOM 1467 C CA . ASN A 1 179 ? -7.574 15.403 19.870 1.00 88.56 179 ASN A CA 1
ATOM 1468 C C . ASN A 1 179 ? -8.448 14.526 18.972 1.00 88.56 179 ASN A C 1
ATOM 1470 O O . ASN A 1 179 ? -8.891 13.465 19.405 1.00 88.56 179 ASN A O 1
ATOM 1474 N N . GLU A 1 180 ? -8.667 14.957 17.733 1.00 85.31 180 GLU A N 1
ATOM 1475 C CA . GLU A 1 180 ? -9.346 14.178 16.702 1.00 85.31 180 GLU A CA 1
ATOM 1476 C C . GLU A 1 180 ? -8.578 12.890 16.396 1.00 85.31 180 GLU A C 1
ATOM 1478 O O . GLU A 1 180 ? -9.159 11.810 16.489 1.00 85.31 180 GLU A O 1
ATOM 1483 N N . ILE A 1 181 ? -7.264 12.982 16.180 1.00 84.12 181 ILE A N 1
ATOM 1484 C CA . ILE A 1 181 ? -6.399 11.814 15.964 1.00 84.12 181 ILE A CA 1
ATOM 1485 C C . ILE A 1 181 ? -6.483 10.842 17.147 1.00 84.12 181 ILE A C 1
ATOM 1487 O O . ILE A 1 181 ? -6.828 9.675 16.970 1.00 84.12 181 ILE A O 1
ATOM 1491 N N . LEU A 1 182 ? -6.231 11.312 18.375 1.00 84.00 182 LEU A N 1
ATOM 1492 C CA . LEU A 1 182 ? -6.228 10.463 19.575 1.00 84.00 182 LEU A CA 1
ATOM 1493 C C . LEU A 1 182 ? -7.581 9.808 19.859 1.00 84.00 182 LEU A C 1
ATOM 1495 O O . LEU A 1 182 ? -7.621 8.697 20.388 1.00 84.00 182 LEU A O 1
ATOM 1499 N N . LYS A 1 183 ? -8.680 10.497 19.542 1.00 83.69 183 LYS A N 1
ATOM 1500 C CA . LYS A 1 183 ? -10.033 9.978 19.746 1.00 83.69 183 LYS A CA 1
ATOM 1501 C C . LYS A 1 183 ? -10.346 8.817 18.801 1.00 83.69 183 LYS A C 1
ATOM 1503 O O . LYS A 1 183 ? -11.109 7.939 19.192 1.00 83.69 183 LYS A O 1
ATOM 1508 N N . ASN A 1 184 ? -9.771 8.805 17.599 1.00 79.06 184 ASN A N 1
ATOM 1509 C CA . ASN A 1 184 ? -10.189 7.882 16.546 1.00 79.06 184 ASN A CA 1
ATOM 1510 C C . ASN A 1 184 ? -9.138 6.829 16.166 1.00 79.06 184 ASN A C 1
ATOM 1512 O O . ASN A 1 184 ? -9.505 5.766 15.683 1.00 79.06 184 ASN A O 1
ATOM 1516 N N . GLY A 1 185 ? -7.853 7.054 16.444 1.00 74.50 185 GLY A N 1
ATOM 1517 C CA . GLY A 1 185 ? -6.763 6.175 16.004 1.00 74.50 185 GLY A CA 1
ATOM 1518 C C . GLY A 1 185 ? -6.608 4.841 16.747 1.00 74.50 185 GLY A C 1
ATOM 1519 O O . GLY A 1 185 ? -5.564 4.223 16.615 1.00 74.50 185 GLY A O 1
ATOM 1520 N N . GLN A 1 186 ? -7.581 4.395 17.552 1.00 81.81 186 GLN A N 1
ATOM 1521 C CA . GLN A 1 186 ? -7.599 3.085 18.244 1.00 81.81 186 GLN A CA 1
ATOM 1522 C C . GLN A 1 186 ? -6.286 2.641 18.942 1.00 81.81 186 GLN A C 1
ATOM 1524 O O . GLN A 1 186 ? -6.027 1.451 19.081 1.00 81.81 186 GLN A O 1
ATOM 1529 N N . PHE A 1 187 ? -5.480 3.575 19.457 1.00 83.19 187 PHE A N 1
ATOM 1530 C CA . PHE A 1 187 ? -4.110 3.360 19.973 1.00 83.19 187 PHE A CA 1
ATOM 1531 C C . PHE A 1 187 ? -3.915 2.348 21.117 1.00 83.19 187 PHE A C 1
ATOM 1533 O O . PHE A 1 187 ? -2.782 2.090 21.529 1.00 83.19 187 PHE A O 1
ATOM 1540 N N . PHE A 1 188 ? -5.004 1.856 21.705 1.00 85.94 188 PHE A N 1
ATOM 1541 C CA . PHE A 1 188 ? -4.990 1.054 22.929 1.00 85.94 188 PHE A CA 1
ATOM 1542 C C . PHE A 1 188 ? -5.672 -0.309 22.762 1.00 85.94 188 PHE A C 1
ATOM 1544 O O . PHE A 1 188 ? -6.011 -0.940 23.762 1.00 85.94 188 PHE A O 1
ATOM 1551 N N . ASP A 1 189 ? -5.880 -0.769 21.524 1.00 85.31 189 ASP A N 1
ATOM 1552 C CA . ASP A 1 189 ? -6.387 -2.121 21.277 1.00 85.31 189 ASP A CA 1
ATOM 1553 C C . ASP A 1 189 ? -5.341 -3.171 21.727 1.00 85.31 189 ASP A C 1
ATOM 1555 O O . ASP A 1 189 ? -4.197 -3.135 21.257 1.00 85.31 189 ASP A O 1
ATOM 1559 N N . PRO A 1 190 ? -5.699 -4.125 22.615 1.00 86.50 190 PRO A N 1
ATOM 1560 C CA . PRO A 1 190 ? -4.805 -5.192 23.073 1.00 86.50 190 PRO A CA 1
ATOM 1561 C C . PRO A 1 190 ? -4.122 -5.985 21.951 1.00 86.50 190 PRO A C 1
ATOM 1563 O O . PRO A 1 190 ? -3.005 -6.470 22.143 1.00 86.50 190 PRO A O 1
ATOM 1566 N N . LYS A 1 191 ? -4.757 -6.099 20.777 1.00 84.25 191 LYS A N 1
ATOM 1567 C CA . LYS A 1 191 ? -4.224 -6.807 19.604 1.00 84.25 191 LYS A CA 1
ATOM 1568 C C . LYS A 1 191 ? -2.968 -6.158 19.028 1.00 84.25 191 LYS A C 1
ATOM 1570 O O . LYS A 1 191 ? -2.194 -6.842 18.368 1.00 84.25 191 LYS A O 1
ATOM 1575 N N . GLN A 1 192 ? -2.723 -4.879 19.308 1.00 81.38 192 GLN A N 1
ATOM 1576 C CA . GLN A 1 192 ? -1.510 -4.189 18.858 1.00 81.38 192 GLN A CA 1
ATOM 1577 C C . GLN A 1 192 ? -0.263 -4.555 19.672 1.00 81.38 192 GLN A C 1
ATOM 1579 O O . GLN A 1 192 ? 0.863 -4.227 19.292 1.00 81.38 192 GLN A O 1
ATOM 1584 N N . GLY A 1 193 ? -0.456 -5.241 20.800 1.00 88.81 193 GLY A N 1
ATOM 1585 C CA . GLY A 1 193 ? 0.612 -5.687 21.677 1.00 88.81 193 GLY A CA 1
ATOM 1586 C C . GLY A 1 193 ? 1.064 -4.630 22.686 1.00 88.81 193 GLY A C 1
ATOM 1587 O O . GLY A 1 193 ? 0.984 -3.416 22.483 1.00 88.81 193 GLY A O 1
ATOM 1588 N N . LEU A 1 194 ? 1.594 -5.121 23.809 1.00 91.62 194 LEU A N 1
ATOM 1589 C CA . LEU A 1 194 ? 1.954 -4.298 24.966 1.00 91.62 194 LEU A CA 1
ATOM 1590 C C . LEU A 1 194 ? 2.974 -3.201 24.627 1.00 91.62 194 LEU A C 1
ATOM 1592 O O . LEU A 1 194 ? 2.858 -2.082 25.118 1.00 91.62 194 LEU A O 1
ATOM 1596 N N . LYS A 1 195 ? 3.955 -3.500 23.766 1.00 89.50 195 LYS A N 1
ATOM 1597 C CA . LYS A 1 195 ? 4.993 -2.541 23.355 1.00 89.50 195 LYS A CA 1
ATOM 1598 C C . LYS A 1 195 ? 4.383 -1.305 22.684 1.00 89.50 195 LYS A C 1
ATOM 1600 O O . LYS A 1 195 ? 4.739 -0.185 23.044 1.00 89.50 195 LYS A O 1
ATOM 1605 N N . THR A 1 196 ? 3.465 -1.513 21.743 1.00 87.75 196 THR A N 1
ATOM 1606 C CA . THR A 1 196 ? 2.753 -0.456 21.013 1.00 87.75 196 THR A CA 1
ATOM 1607 C C . THR A 1 196 ? 1.891 0.375 21.958 1.00 87.75 196 THR A C 1
ATOM 1609 O O . THR A 1 196 ? 2.002 1.600 21.972 1.00 87.75 196 THR A O 1
ATOM 1612 N N . ILE A 1 197 ? 1.117 -0.286 22.823 1.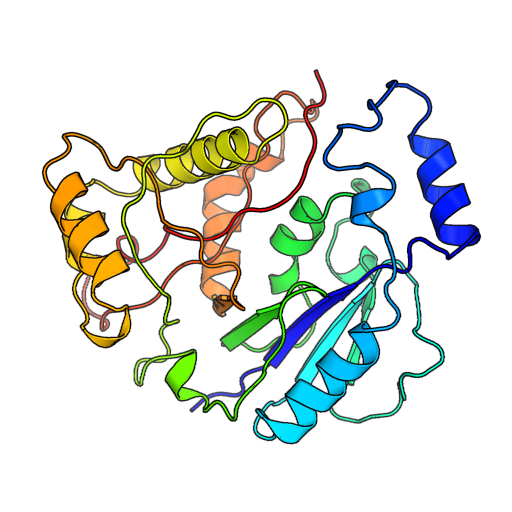00 91.38 197 ILE A N 1
ATOM 1613 C CA . ILE A 1 197 ? 0.264 0.373 23.820 1.00 91.38 197 ILE A CA 1
ATOM 1614 C C . ILE A 1 197 ? 1.085 1.265 24.754 1.00 91.38 197 ILE A C 1
ATOM 1616 O O . ILE A 1 197 ? 0.751 2.433 24.946 1.00 91.38 197 ILE A O 1
ATOM 1620 N N . VAL A 1 198 ? 2.180 0.742 25.318 1.00 92.12 198 VAL A N 1
ATOM 1621 C CA . VAL A 1 198 ? 3.061 1.506 26.216 1.00 92.12 198 VAL A CA 1
ATOM 1622 C C . VAL A 1 198 ? 3.648 2.714 25.492 1.00 92.12 198 VAL A C 1
ATOM 1624 O O . VAL A 1 198 ? 3.648 3.814 26.040 1.00 92.12 198 VAL A O 1
ATOM 1627 N N . LYS A 1 199 ? 4.089 2.544 24.244 1.00 88.81 199 LYS A N 1
ATOM 1628 C CA . LYS A 1 199 ? 4.619 3.641 23.431 1.00 88.81 199 LYS A CA 1
ATOM 1629 C C . LYS A 1 199 ? 3.570 4.735 23.208 1.00 88.81 199 LYS A C 1
ATOM 1631 O O . LYS A 1 199 ? 3.835 5.901 23.490 1.00 88.81 199 LYS A O 1
ATOM 1636 N N . SER A 1 200 ? 2.354 4.358 22.815 1.00 89.81 200 SER A N 1
ATOM 1637 C CA . SER A 1 200 ? 1.229 5.286 22.675 1.00 89.81 200 SER A CA 1
ATOM 1638 C C . SER A 1 200 ? 0.893 6.002 23.982 1.00 89.81 200 SER A C 1
ATOM 1640 O O . SER A 1 200 ? 0.641 7.203 23.967 1.00 89.81 200 SER A O 1
ATOM 1642 N N . LEU A 1 201 ? 0.935 5.313 25.128 1.00 92.31 201 LEU A N 1
ATOM 1643 C CA . LEU A 1 201 ? 0.700 5.928 26.439 1.00 92.31 201 LEU A CA 1
ATOM 1644 C C . LEU A 1 201 ? 1.749 6.996 26.779 1.00 92.31 201 LEU A C 1
ATOM 1646 O O . LEU A 1 201 ? 1.374 8.066 27.259 1.00 92.31 201 LEU A O 1
ATOM 1650 N N . LEU A 1 202 ? 3.031 6.736 26.499 1.00 91.81 202 LEU A N 1
ATOM 1651 C CA . LEU A 1 202 ? 4.126 7.677 26.768 1.00 91.81 202 LEU A CA 1
ATOM 1652 C C . LEU A 1 202 ? 3.965 8.991 25.994 1.00 91.81 202 LEU A C 1
ATOM 1654 O O . LEU A 1 202 ? 4.209 10.064 26.544 1.00 91.81 202 LEU A O 1
ATOM 1658 N N . TYR A 1 203 ? 3.517 8.916 24.739 1.00 90.31 203 TYR A N 1
ATOM 1659 C CA . TYR A 1 203 ? 3.402 10.087 23.864 1.00 90.31 203 TYR A CA 1
ATOM 1660 C C . TYR A 1 203 ? 1.994 10.681 23.792 1.00 90.31 203 TYR A C 1
ATOM 1662 O O . TYR A 1 203 ? 1.826 11.777 23.257 1.00 90.31 203 TYR A O 1
ATOM 1670 N N . ARG A 1 204 ? 0.984 10.029 24.387 1.00 88.12 204 ARG A N 1
ATOM 1671 C CA . ARG A 1 204 ? -0.409 10.503 24.379 1.00 88.12 204 ARG A CA 1
ATOM 1672 C C . ARG A 1 204 ? -0.524 11.943 24.857 1.00 88.12 204 ARG A C 1
ATOM 1674 O O . ARG A 1 204 ? -1.297 12.696 24.283 1.00 88.12 204 ARG A O 1
ATOM 1681 N N . ASN A 1 205 ? 0.218 12.332 25.894 1.00 88.38 205 ASN A N 1
ATOM 1682 C CA . ASN A 1 205 ? 0.116 13.653 26.526 1.00 88.38 205 ASN A CA 1
ATOM 1683 C C . ASN A 1 205 ? 1.051 14.715 25.923 1.00 88.38 205 ASN A C 1
ATOM 1685 O O . ASN A 1 205 ? 1.106 15.828 26.441 1.00 88.38 205 ASN A O 1
ATOM 1689 N N . SER A 1 206 ? 1.759 14.403 24.833 1.00 88.69 206 SER A N 1
ATOM 1690 C CA . SER A 1 206 ? 2.512 15.403 24.068 1.00 88.69 206 SER A CA 1
ATOM 1691 C C . SER A 1 206 ? 1.588 16.532 23.598 1.00 88.69 206 SER A C 1
ATOM 1693 O O . SER A 1 206 ? 0.425 16.275 23.292 1.00 88.69 206 SER A O 1
ATOM 1695 N N . GLN A 1 207 ? 2.086 17.772 23.514 1.00 86.50 207 GLN A N 1
ATOM 1696 C CA . GLN A 1 207 ? 1.306 18.902 22.985 1.00 86.50 207 GLN A CA 1
ATOM 1697 C C . GLN A 1 207 ? 0.928 18.709 21.509 1.00 86.50 207 GLN A C 1
ATOM 1699 O O . GLN A 1 207 ? -0.162 19.102 21.097 1.00 86.50 207 GLN A O 1
ATOM 1704 N N . PHE A 1 208 ? 1.791 18.040 20.745 1.00 86.38 208 PHE A N 1
ATOM 1705 C CA . PHE A 1 208 ? 1.606 17.743 19.325 1.00 86.38 208 PHE A CA 1
ATOM 1706 C C . PHE A 1 208 ? 1.657 16.236 19.080 1.00 86.38 208 PHE A C 1
ATOM 1708 O O . PHE A 1 208 ? 2.192 15.479 19.895 1.00 86.38 208 PHE A O 1
ATOM 1715 N N . ILE A 1 209 ? 1.128 15.792 17.944 1.00 84.56 209 ILE A N 1
ATOM 1716 C CA . ILE A 1 209 ? 1.341 14.423 17.481 1.00 84.56 209 ILE A CA 1
ATOM 1717 C C . ILE A 1 209 ? 2.778 14.315 16.964 1.00 84.56 209 ILE A C 1
ATOM 1719 O O . ILE A 1 209 ? 3.154 15.009 16.028 1.00 84.56 209 ILE A O 1
ATOM 1723 N N . CYS A 1 210 ? 3.585 13.466 17.599 1.00 83.69 210 CYS A N 1
ATOM 1724 C CA . CYS A 1 210 ? 5.018 13.336 17.313 1.00 83.69 210 CYS A CA 1
ATOM 1725 C C . CYS A 1 210 ? 5.349 12.429 16.115 1.00 83.69 210 CYS A C 1
ATOM 1727 O O . CYS A 1 210 ? 6.524 12.291 15.781 1.00 83.69 210 CYS A O 1
ATOM 1729 N N . GLY A 1 211 ? 4.333 11.800 15.520 1.00 85.75 211 GLY A N 1
ATOM 1730 C CA . GLY A 1 211 ? 4.452 10.803 14.459 1.00 85.75 211 GLY A CA 1
ATOM 1731 C C . GLY A 1 211 ? 3.882 9.440 14.853 1.00 85.75 211 GLY A C 1
ATOM 1732 O O . GLY A 1 211 ? 3.326 9.258 15.947 1.00 85.75 211 GLY A O 1
ATOM 1733 N N . PHE A 1 212 ? 4.054 8.479 13.946 1.00 85.56 212 PHE A N 1
ATOM 1734 C CA . PHE A 1 212 ? 3.468 7.142 14.020 1.00 85.56 212 PHE A CA 1
ATOM 1735 C C . PHE A 1 212 ? 4.533 6.067 13.955 1.00 85.56 212 PHE A C 1
ATOM 1737 O O . PHE A 1 212 ? 5.616 6.252 13.401 1.00 85.56 212 PHE A O 1
ATOM 1744 N N . TRP A 1 213 ? 4.248 4.942 14.598 1.00 81.81 213 TRP A N 1
ATOM 1745 C CA . TRP A 1 213 ? 5.058 3.752 14.431 1.00 81.81 213 TRP A CA 1
ATOM 1746 C C . TRP A 1 213 ? 4.744 3.101 13.096 1.00 81.81 213 TRP A C 1
ATOM 1748 O O . TRP A 1 213 ? 3.612 2.680 12.871 1.00 81.81 213 TRP A O 1
ATOM 1758 N N . GLU A 1 214 ? 5.775 2.958 12.275 1.00 73.62 214 GLU A N 1
ATOM 1759 C CA . GLU A 1 214 ? 5.691 2.209 11.033 1.00 73.62 214 GLU A CA 1
ATOM 1760 C C . GLU A 1 214 ? 6.022 0.737 11.300 1.00 73.62 214 GLU A C 1
ATOM 1762 O O . GLU A 1 214 ? 7.045 0.418 11.910 1.00 73.62 214 GLU A O 1
ATOM 1767 N N . SER A 1 215 ? 5.128 -0.162 10.890 1.00 67.88 215 SER A N 1
ATOM 1768 C CA . SER A 1 215 ? 5.258 -1.602 11.145 1.00 67.88 215 SER A CA 1
ATOM 1769 C C . SER A 1 215 ? 5.711 -2.403 9.926 1.00 67.88 215 SER A C 1
ATOM 1771 O O . SER A 1 215 ? 5.949 -3.600 10.074 1.00 67.88 215 SER A O 1
ATOM 1773 N N . HIS A 1 216 ? 5.900 -1.738 8.776 1.00 80.06 216 HIS A N 1
ATOM 1774 C CA . HIS A 1 216 ? 6.321 -2.338 7.501 1.00 80.06 216 HIS A CA 1
ATOM 1775 C C . HIS A 1 216 ? 5.486 -3.582 7.157 1.00 80.06 216 HIS A C 1
ATOM 1777 O O . HIS A 1 216 ? 6.000 -4.657 6.849 1.00 80.06 216 HIS A O 1
ATOM 1783 N N . LEU A 1 217 ? 4.169 -3.428 7.308 1.00 84.88 217 LEU A N 1
ATOM 1784 C CA . LEU A 1 217 ? 3.148 -4.431 7.016 1.00 84.88 217 LEU A CA 1
ATOM 1785 C C . LEU A 1 217 ? 2.377 -4.030 5.751 1.00 84.88 217 LEU A C 1
ATOM 1787 O O . LEU A 1 217 ? 2.368 -2.849 5.410 1.00 84.88 217 LEU A O 1
ATOM 1791 N N . PRO A 1 218 ? 1.680 -4.975 5.093 1.00 89.94 218 PRO A N 1
ATOM 1792 C CA . PRO A 1 218 ? 0.788 -4.647 3.989 1.00 89.94 218 PRO A CA 1
ATOM 1793 C C . PRO A 1 218 ? -0.289 -3.661 4.429 1.00 89.94 218 PRO A C 1
ATOM 1795 O O . PRO A 1 218 ? -0.857 -3.789 5.518 1.00 89.94 218 PRO A O 1
ATOM 1798 N N . TYR A 1 219 ? -0.605 -2.709 3.562 1.00 88.31 219 TYR A N 1
ATOM 1799 C CA . TYR A 1 219 ? -1.502 -1.616 3.899 1.00 88.31 219 TYR A CA 1
ATOM 1800 C C . TYR A 1 219 ? -2.877 -1.875 3.284 1.00 88.31 219 TYR A C 1
ATOM 1802 O O . TYR A 1 219 ? -2.989 -1.899 2.061 1.00 88.31 219 TYR A O 1
ATOM 1810 N N . PRO A 1 220 ? -3.943 -2.074 4.074 1.00 91.06 220 PRO A N 1
ATOM 1811 C CA . PRO A 1 220 ? -5.305 -2.112 3.549 1.00 91.06 220 PRO A CA 1
ATOM 1812 C C . PRO A 1 220 ? -5.788 -0.700 3.237 1.00 91.06 220 PRO A C 1
ATOM 1814 O O . PRO A 1 220 ? -5.629 0.188 4.059 1.00 91.06 220 PRO A O 1
ATOM 1817 N N . LEU A 1 221 ? -6.360 -0.456 2.066 1.00 89.38 221 LEU A N 1
ATOM 1818 C CA . LEU A 1 221 ? -6.633 0.877 1.537 1.00 89.38 221 LEU A CA 1
ATOM 1819 C C . LEU A 1 221 ? -8.026 0.934 0.912 1.00 89.38 221 LEU A C 1
ATOM 1821 O O . LEU A 1 221 ? -8.571 -0.074 0.448 1.00 89.38 221 LEU A O 1
ATOM 1825 N N . LEU A 1 222 ? -8.580 2.145 0.892 1.00 91.31 222 LEU A N 1
ATOM 1826 C CA . LEU A 1 222 ? -9.793 2.469 0.154 1.00 91.31 222 LEU A CA 1
ATOM 1827 C C . LEU A 1 222 ? -9.443 3.319 -1.059 1.00 91.31 222 LEU A C 1
ATOM 1829 O O . LEU A 1 222 ? -8.735 4.326 -0.939 1.00 91.31 222 LEU A O 1
ATOM 1833 N N . LYS A 1 223 ? -9.977 2.941 -2.220 1.00 92.12 223 LYS A N 1
ATOM 1834 C CA . LYS A 1 223 ? -9.799 3.705 -3.456 1.00 92.12 223 LYS A CA 1
ATOM 1835 C C . LYS A 1 223 ? -10.376 5.110 -3.309 1.00 92.12 223 LYS A C 1
ATOM 1837 O O . LYS A 1 223 ? -9.678 6.081 -3.593 1.00 92.12 223 LYS A O 1
ATOM 1842 N N . SER A 1 224 ? -11.582 5.222 -2.752 1.00 88.38 224 SER A N 1
ATOM 1843 C CA . SER A 1 224 ? -12.213 6.517 -2.485 1.00 88.38 224 SER A CA 1
ATOM 1844 C C . SER A 1 224 ? -11.403 7.413 -1.538 1.00 88.38 224 SER A C 1
ATOM 1846 O O . SER A 1 224 ? -11.377 8.631 -1.719 1.00 88.38 224 SER A O 1
ATOM 1848 N N . THR A 1 225 ? -10.699 6.837 -0.555 1.00 82.00 225 THR A N 1
ATOM 1849 C CA . THR A 1 225 ? -9.803 7.601 0.325 1.00 82.00 225 THR A CA 1
ATOM 1850 C C . THR A 1 225 ? -8.629 8.166 -0.460 1.00 82.00 225 THR A C 1
ATOM 1852 O O . THR A 1 225 ? -8.348 9.353 -0.335 1.00 82.00 225 THR A O 1
ATOM 1855 N N . MET A 1 226 ? -7.977 7.367 -1.308 1.00 83.88 226 MET A N 1
ATOM 1856 C CA . MET A 1 226 ? -6.887 7.861 -2.157 1.00 83.88 226 MET A CA 1
ATOM 1857 C C . MET A 1 226 ? -7.342 8.973 -3.106 1.00 83.88 226 MET A C 1
ATOM 1859 O O . MET A 1 226 ? -6.673 10.004 -3.192 1.00 83.88 226 MET A O 1
ATOM 1863 N N . ASP A 1 227 ? -8.495 8.801 -3.759 1.00 83.56 227 ASP A N 1
ATOM 1864 C CA . ASP A 1 227 ? -9.095 9.819 -4.629 1.00 83.56 227 ASP A CA 1
ATOM 1865 C C . ASP A 1 227 ? -9.346 11.135 -3.873 1.00 83.56 227 ASP A C 1
ATOM 1867 O O . ASP A 1 227 ? -9.048 12.220 -4.383 1.00 83.56 227 ASP A O 1
ATOM 1871 N N . LEU A 1 228 ? -9.843 11.050 -2.634 1.00 81.06 228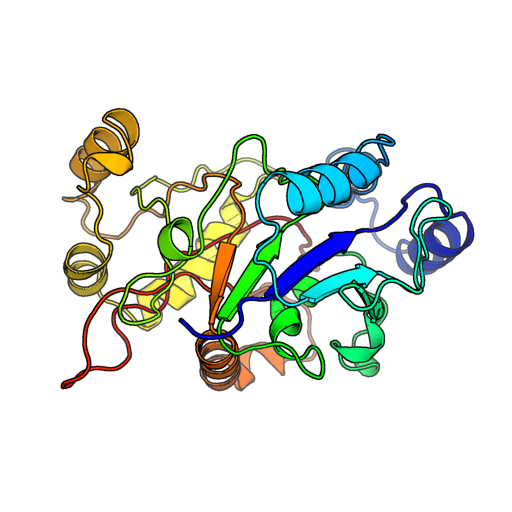 LEU A N 1
ATOM 1872 C CA . LEU A 1 228 ? -10.099 12.212 -1.785 1.00 81.06 228 LEU A CA 1
ATOM 1873 C C . LEU A 1 228 ? -8.812 12.965 -1.436 1.00 81.06 228 LEU A C 1
ATOM 1875 O O . LEU A 1 228 ? -8.791 14.195 -1.528 1.00 81.06 228 LEU A O 1
ATOM 1879 N N . VAL A 1 229 ? -7.740 12.267 -1.045 1.00 76.12 229 VAL A N 1
ATOM 1880 C CA . VAL A 1 229 ? -6.483 12.961 -0.723 1.00 76.12 229 VAL A CA 1
ATOM 1881 C C . VAL A 1 229 ? -5.887 13.596 -1.984 1.00 76.12 229 VAL A C 1
ATOM 1883 O O . VAL A 1 229 ? -5.460 14.751 -1.945 1.00 76.12 229 VAL A O 1
ATOM 1886 N N . TRP A 1 230 ? -5.974 12.918 -3.136 1.00 78.62 230 TRP A N 1
ATOM 1887 C CA . TRP A 1 230 ? -5.623 13.517 -4.426 1.00 78.62 230 TRP A CA 1
ATOM 1888 C C . TRP A 1 230 ? -6.426 14.772 -4.729 1.00 78.62 230 TRP A C 1
ATOM 1890 O O . TRP A 1 230 ? -5.853 15.728 -5.239 1.00 78.62 230 TRP A O 1
ATOM 1900 N N . GLU A 1 231 ? -7.730 14.788 -4.441 1.00 82.44 231 GLU A N 1
ATOM 1901 C CA . GLU A 1 231 ? -8.592 15.954 -4.628 1.00 82.44 231 GLU A CA 1
ATOM 1902 C C . GLU A 1 231 ? -8.182 17.135 -3.746 1.00 82.44 231 GLU A C 1
ATOM 1904 O O . GLU A 1 231 ? -8.128 18.269 -4.233 1.00 82.44 231 GLU A O 1
ATOM 1909 N N . LYS A 1 232 ? -7.880 16.866 -2.475 1.00 76.94 232 LYS A N 1
ATOM 1910 C CA . LYS A 1 232 ? -7.492 17.882 -1.491 1.00 76.94 232 LYS A CA 1
ATOM 1911 C C . LYS A 1 232 ? -6.141 18.513 -1.806 1.00 76.94 232 LYS A C 1
ATOM 1913 O O . LYS A 1 232 ? -6.011 19.730 -1.719 1.00 76.94 232 LYS A O 1
ATOM 1918 N N . GLU A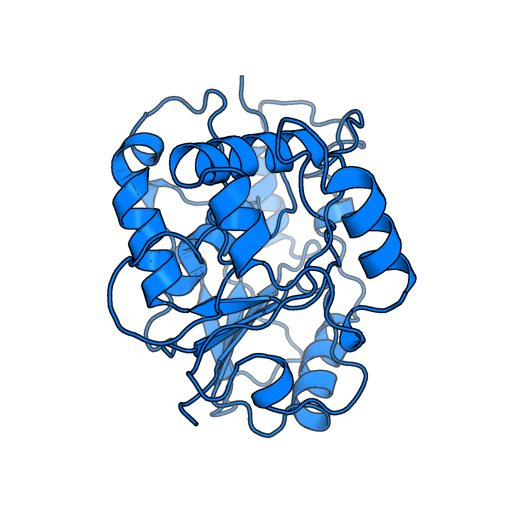 1 233 ? -5.191 17.716 -2.285 1.00 76.31 233 GLU A N 1
ATOM 1919 C CA . GLU A 1 233 ? -3.815 18.155 -2.527 1.00 76.31 233 GLU A CA 1
ATOM 1920 C C . GLU A 1 233 ? -3.490 18.442 -4.009 1.00 76.31 233 GLU A C 1
ATOM 1922 O O . GLU A 1 233 ? -2.330 18.610 -4.386 1.00 76.31 233 GLU A O 1
ATOM 1927 N N . LYS A 1 234 ? -4.506 18.592 -4.880 1.00 66.25 234 LYS A N 1
ATOM 1928 C CA . LYS A 1 234 ? -4.324 18.871 -6.329 1.00 66.25 234 LYS A CA 1
ATOM 1929 C C . LYS A 1 234 ? -3.388 20.044 -6.638 1.00 66.25 234 LYS A C 1
ATOM 1931 O O . LYS A 1 234 ? -2.761 20.054 -7.696 1.00 66.25 234 LYS A O 1
ATOM 1936 N N . LEU A 1 235 ? -3.365 21.077 -5.792 1.00 53.53 235 LEU A N 1
ATOM 1937 C CA . LEU A 1 235 ? -2.549 22.281 -6.004 1.00 53.53 235 LEU A CA 1
ATOM 1938 C C . LEU A 1 235 ? -1.083 22.060 -5.636 1.00 53.53 235 LEU A C 1
ATOM 1940 O O . LEU A 1 235 ? -0.203 22.599 -6.308 1.00 53.53 235 LEU A O 1
ATOM 1944 N N . SER A 1 236 ? -0.836 21.238 -4.622 1.00 54.78 236 SER A N 1
ATOM 1945 C CA . SER A 1 236 ? 0.496 20.838 -4.190 1.00 54.78 236 SER A CA 1
ATOM 1946 C C . SER A 1 236 ? 1.223 20.069 -5.316 1.00 54.78 236 SER A C 1
ATOM 1948 O O . SER A 1 236 ? 2.431 20.223 -5.473 1.00 54.78 236 SER A O 1
ATOM 1950 N N . TRP A 1 237 ? 0.488 19.378 -6.209 1.00 51.44 237 TRP A N 1
ATOM 1951 C CA . TRP A 1 237 ? 1.046 18.592 -7.336 1.00 51.44 237 TRP A CA 1
ATOM 1952 C C . TRP A 1 237 ? 1.295 19.354 -8.639 1.00 51.44 237 TRP A C 1
ATOM 1954 O O . TRP A 1 237 ? 1.884 18.798 -9.562 1.00 51.44 237 TRP A O 1
ATOM 1964 N N . LYS A 1 238 ? 0.853 20.612 -8.763 1.00 37.62 238 LYS A N 1
ATOM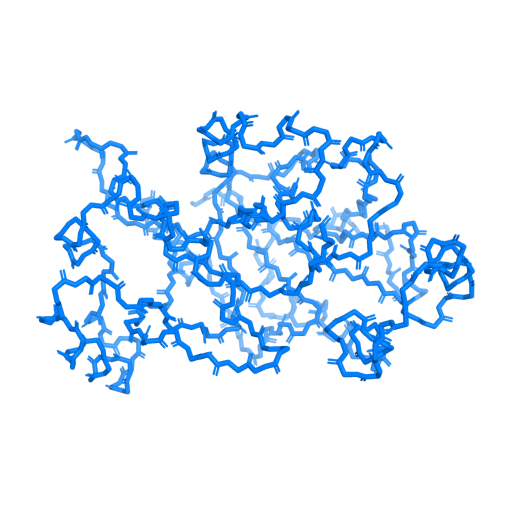 1965 C CA . LYS A 1 238 ? 0.920 21.370 -10.032 1.00 37.62 238 LYS A CA 1
ATOM 1966 C C . LYS A 1 238 ? 2.143 22.281 -10.187 1.00 37.62 238 LYS A C 1
ATOM 1968 O O . LYS A 1 238 ? 2.259 22.938 -11.220 1.00 37.62 238 LYS A O 1
ATOM 1973 N N . LYS A 1 239 ? 3.038 22.380 -9.199 1.00 35.00 239 LYS A N 1
ATOM 1974 C CA . LYS A 1 239 ? 4.207 23.272 -9.298 1.00 35.00 239 LYS A CA 1
ATOM 1975 C C . LYS A 1 239 ? 5.308 22.643 -10.175 1.00 35.00 239 LYS A C 1
ATOM 1977 O O . LYS A 1 239 ? 5.810 21.583 -9.821 1.00 35.00 239 LYS A O 1
ATOM 1982 N N . PRO A 1 240 ? 5.729 23.293 -11.283 1.00 31.41 240 PRO A N 1
ATOM 1983 C CA . PRO A 1 240 ? 6.702 22.756 -12.244 1.00 31.41 240 PRO A CA 1
ATOM 1984 C C . PRO A 1 240 ? 8.169 22.940 -11.800 1.00 31.41 240 PRO A C 1
ATOM 1986 O O . PRO A 1 240 ? 9.074 23.051 -12.620 1.00 31.41 240 PRO A O 1
ATOM 1989 N N . GLN A 1 241 ? 8.411 22.976 -10.493 1.00 29.16 241 GLN A N 1
ATOM 1990 C CA . GLN A 1 241 ? 9.733 22.954 -9.879 1.00 29.16 241 GLN A CA 1
ATOM 1991 C C . GLN A 1 241 ? 9.666 21.912 -8.770 1.00 29.16 241 GLN A C 1
ATOM 1993 O O . GLN A 1 241 ? 8.942 22.096 -7.792 1.00 29.16 241 GLN A O 1
ATOM 1998 N N . GLN A 1 242 ? 10.398 20.814 -8.958 1.00 33.72 242 GLN A N 1
ATOM 1999 C CA . GLN A 1 242 ? 10.760 19.860 -7.915 1.00 33.72 242 GLN A CA 1
ATOM 2000 C C . GLN A 1 242 ? 11.597 20.577 -6.845 1.00 33.72 242 GLN A C 1
ATOM 2002 O O . GLN A 1 242 ? 12.802 20.401 -6.777 1.00 33.72 242 GLN A O 1
ATOM 2007 N N . VAL A 1 243 ? 10.959 21.409 -6.026 1.00 23.47 243 VAL A N 1
ATOM 2008 C CA . VAL A 1 243 ? 11.537 21.939 -4.795 1.00 23.47 243 VAL A CA 1
ATOM 2009 C C . VAL A 1 243 ? 10.629 21.472 -3.667 1.00 23.47 243 VAL A C 1
ATOM 2011 O O . VAL A 1 243 ? 9.608 22.086 -3.368 1.00 23.47 243 VAL A O 1
ATOM 2014 N N . VAL A 1 244 ? 11.016 20.338 -3.083 1.00 27.28 244 VAL A N 1
ATOM 2015 C CA . VAL A 1 244 ? 10.835 20.035 -1.654 1.00 27.28 244 VAL A CA 1
ATOM 2016 C C . VAL A 1 244 ? 9.392 20.129 -1.131 1.00 27.28 244 VAL A C 1
ATOM 2018 O O . VAL A 1 244 ? 9.144 20.659 -0.057 1.00 27.28 244 VAL A O 1
ATOM 2021 N N . LEU A 1 245 ? 8.435 19.578 -1.874 1.00 25.98 245 LEU A N 1
ATOM 2022 C CA . LEU A 1 245 ? 7.134 19.148 -1.349 1.00 25.98 245 LEU A CA 1
ATOM 2023 C C . LEU A 1 245 ? 6.775 17.818 -2.027 1.00 25.98 245 LEU A C 1
ATOM 2025 O O . LEU A 1 245 ? 5.798 17.712 -2.766 1.00 25.98 245 LEU A O 1
ATOM 2029 N N . GLU A 1 246 ? 7.629 16.807 -1.830 1.00 28.53 246 GLU A N 1
ATOM 2030 C CA . GLU A 1 246 ? 7.224 15.412 -2.013 1.00 28.53 246 GLU A CA 1
ATOM 2031 C C . GLU A 1 246 ? 6.229 15.099 -0.896 1.00 28.53 246 GLU A C 1
ATOM 2033 O O . GLU A 1 246 ? 6.593 14.778 0.232 1.00 28.53 246 GLU A O 1
ATOM 2038 N N . VAL A 1 247 ? 4.958 15.298 -1.189 1.00 29.69 247 VAL A N 1
ATOM 2039 C CA . VAL A 1 247 ? 3.891 14.774 -0.354 1.00 29.69 247 VAL A CA 1
ATOM 2040 C C . VAL A 1 247 ? 3.651 13.353 -0.796 1.00 29.69 247 VAL A C 1
ATOM 2042 O O . VAL A 1 247 ? 3.329 13.083 -1.959 1.00 29.69 247 VAL A O 1
ATOM 2045 N N . HIS A 1 248 ? 3.815 12.452 0.151 1.00 36.91 248 HIS A N 1
ATOM 2046 C CA . HIS A 1 248 ? 3.567 11.053 -0.069 1.00 36.91 248 HIS A CA 1
ATOM 2047 C C . HIS A 1 248 ? 2.102 10.813 0.244 1.00 36.91 248 HIS A C 1
ATOM 2049 O O . HIS A 1 248 ? 1.607 11.029 1.348 1.00 36.91 248 HIS A O 1
ATOM 2055 N N . LEU A 1 249 ? 1.357 10.470 -0.803 1.00 30.70 249 LEU A N 1
ATOM 2056 C CA . LEU A 1 249 ? -0.047 10.169 -0.643 1.00 30.70 249 LEU A CA 1
ATOM 2057 C C . LEU A 1 249 ? -0.183 8.749 -0.173 1.00 30.70 249 LEU A C 1
ATOM 2059 O O . LEU A 1 249 ? -0.011 7.796 -0.932 1.00 30.70 249 LEU A O 1
ATOM 2063 N N . ILE A 1 250 ? -0.543 8.653 1.093 1.00 34.53 250 ILE A N 1
ATOM 2064 C CA . ILE A 1 250 ? -0.772 7.398 1.745 1.00 34.53 250 ILE A CA 1
ATOM 2065 C C . ILE A 1 250 ? -2.212 7.325 2.260 1.00 34.53 250 ILE A C 1
ATOM 2067 O O . ILE A 1 250 ? -2.689 8.226 2.951 1.00 34.53 250 ILE A O 1
ATOM 2071 N N . PRO A 1 251 ? -2.863 6.177 2.058 1.00 27.91 251 PRO A N 1
ATOM 2072 C CA . PRO A 1 251 ? -3.964 5.719 2.885 1.00 27.91 251 PRO A CA 1
ATOM 2073 C C . PRO A 1 251 ? -3.480 4.984 4.160 1.00 27.91 251 PRO A C 1
ATOM 2075 O O . PRO A 1 251 ? -3.129 3.810 4.151 1.00 27.91 251 PRO A O 1
ATOM 2078 N N . MET A 1 252 ? -3.539 5.672 5.302 1.00 30.95 252 MET A N 1
ATOM 2079 C CA . MET A 1 252 ? -4.168 5.104 6.501 1.00 30.95 252 MET A CA 1
ATOM 2080 C C . MET A 1 252 ? -5.411 5.954 6.725 1.00 30.95 252 MET A C 1
ATOM 2082 O O . MET A 1 252 ? -5.268 7.131 7.033 1.00 30.95 252 MET A O 1
ATOM 2086 N N . PHE A 1 253 ? -6.633 5.448 6.556 1.00 39.09 253 PHE A N 1
ATOM 2087 C CA . PHE A 1 253 ? -7.310 4.855 7.700 1.00 39.09 253 PHE A CA 1
ATOM 2088 C C . PHE A 1 253 ? -8.718 4.322 7.421 1.00 39.09 253 PHE A C 1
ATOM 2090 O O . PHE A 1 253 ? -9.417 4.814 6.539 1.00 39.09 253 PHE A O 1
ATOM 2097 N N . GLY A 1 254 ? -9.212 3.464 8.319 1.00 27.97 254 GLY A N 1
ATOM 2098 C CA . GLY A 1 254 ? -10.625 3.454 8.651 1.00 27.97 254 GLY A CA 1
ATOM 2099 C C . GLY A 1 254 ? -10.939 2.979 10.073 1.00 27.97 254 GLY A C 1
ATOM 2100 O O . GLY A 1 254 ? -10.588 1.883 10.480 1.00 27.97 254 GLY A O 1
ATOM 2101 N N . SER A 1 255 ? -11.728 3.769 10.803 1.00 30.05 255 SER A N 1
ATOM 2102 C CA . SER A 1 255 ? -12.735 3.253 11.742 1.00 30.05 255 SER A CA 1
ATOM 2103 C C . SER A 1 255 ? -13.695 4.371 12.171 1.00 30.05 255 SER A C 1
ATOM 2105 O O . SER A 1 255 ? -13.251 5.299 12.835 1.00 30.05 255 SER A O 1
ATOM 2107 N N . LEU A 1 256 ? -14.981 4.289 11.802 1.00 29.69 256 LEU A N 1
ATOM 2108 C CA . LEU A 1 256 ? -16.209 4.657 12.526 1.00 29.69 256 LEU A CA 1
ATOM 2109 C C . LEU A 1 256 ? -17.381 4.976 11.579 1.00 29.69 256 LEU A C 1
ATOM 2111 O O . LEU A 1 256 ? -17.219 5.498 10.479 1.00 29.69 256 LEU A O 1
ATOM 2115 N N . ASN A 1 257 ? -18.563 4.622 12.080 1.00 30.25 257 ASN A N 1
ATOM 2116 C CA . ASN A 1 257 ? -19.855 4.564 11.413 1.00 30.25 257 ASN A CA 1
ATOM 2117 C C . ASN A 1 257 ? -20.432 5.939 11.020 1.00 30.25 257 ASN A C 1
ATOM 2119 O O . ASN A 1 257 ? -20.178 6.966 11.653 1.00 30.25 257 ASN A O 1
ATOM 2123 N N . ILE A 1 258 ? -21.246 5.921 9.966 1.00 32.88 258 ILE A N 1
ATOM 2124 C CA . ILE A 1 258 ? -21.742 7.073 9.209 1.00 32.88 258 ILE A CA 1
ATOM 2125 C C . ILE A 1 258 ? -22.748 7.891 10.032 1.00 32.88 258 ILE A C 1
ATOM 2127 O O . ILE A 1 258 ? -23.816 7.407 10.398 1.00 32.88 258 ILE A O 1
ATOM 2131 N N . GLY A 1 259 ? -22.439 9.171 10.261 1.00 29.02 259 GLY A N 1
ATOM 2132 C CA . GLY A 1 259 ? -23.391 10.116 10.846 1.00 29.02 259 GLY A CA 1
ATOM 2133 C C . GLY A 1 259 ? -22.762 11.403 11.373 1.00 29.02 259 GLY A C 1
ATOM 2134 O O . GLY A 1 259 ? -22.808 11.643 12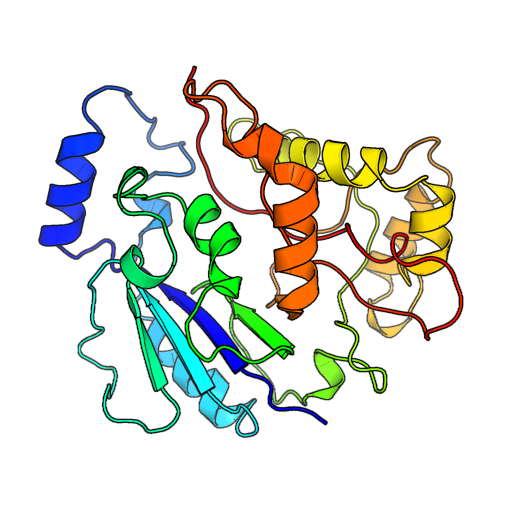.574 1.00 29.02 259 GLY A O 1
ATOM 2135 N N . LYS A 1 260 ? -22.270 12.254 10.457 1.00 28.11 260 LYS A N 1
ATOM 2136 C CA . LYS A 1 260 ? -21.621 13.575 10.660 1.00 28.11 260 LYS A CA 1
ATOM 2137 C C . LYS A 1 260 ? -20.103 13.504 10.920 1.00 28.11 260 LYS A C 1
ATOM 2139 O O . LYS A 1 260 ? -19.678 12.924 11.906 1.00 28.11 260 LYS A O 1
ATOM 2144 N N . LEU A 1 261 ? -19.347 14.220 10.071 1.00 32.19 261 LEU A N 1
ATOM 2145 C CA . LEU A 1 261 ? -17.890 14.500 10.080 1.00 32.19 261 LEU A CA 1
ATOM 2146 C C . LEU A 1 261 ? -17.002 13.523 9.270 1.00 32.19 261 LEU A C 1
ATOM 2148 O O . LEU A 1 261 ? -16.498 12.549 9.817 1.00 32.19 261 LEU A O 1
ATOM 2152 N N . PRO A 1 262 ? -16.751 13.814 7.976 1.00 30.62 262 PRO A N 1
ATOM 2153 C CA . PRO A 1 262 ? -16.039 12.928 7.049 1.00 30.62 262 PRO A CA 1
ATOM 2154 C C . PRO A 1 262 ? -14.514 13.136 6.988 1.00 30.62 262 PRO A C 1
ATOM 2156 O O . PRO A 1 262 ? -13.916 12.855 5.961 1.00 30.62 262 PRO A O 1
ATOM 2159 N N . VAL A 1 263 ? -13.864 13.663 8.028 1.00 32.56 263 VAL A N 1
ATOM 2160 C CA . VAL A 1 263 ? -12.437 14.035 7.919 1.00 32.56 263 VAL A CA 1
ATOM 2161 C C . VAL A 1 263 ? -11.621 13.206 8.912 1.00 32.56 263 VAL A C 1
ATOM 2163 O O . VAL A 1 263 ? -10.663 12.573 8.517 1.00 32.56 263 VAL A O 1
ATOM 2166 N N . VAL A 1 264 ? -12.045 13.072 10.170 1.00 28.89 264 VAL A N 1
ATOM 2167 C CA . VAL A 1 264 ? -11.197 12.666 11.313 1.00 28.89 264 VAL A CA 1
ATOM 2168 C C . VAL A 1 264 ? -10.434 11.321 11.207 1.00 28.89 264 VAL A C 1
ATOM 2170 O O . VAL A 1 264 ? -9.434 11.117 11.894 1.00 28.89 264 VAL A O 1
ATOM 2173 N N . ASN A 1 265 ? -10.843 10.426 10.315 1.00 31.83 265 ASN A N 1
ATOM 2174 C CA . ASN A 1 265 ? -10.263 9.096 10.132 1.00 31.83 265 ASN A CA 1
ATOM 2175 C C . ASN A 1 265 ? -9.365 8.992 8.891 1.00 31.83 265 ASN A C 1
ATOM 2177 O O . ASN A 1 265 ? -9.453 7.979 8.216 1.00 31.83 265 ASN A O 1
ATOM 2181 N N . MET A 1 266 ? -8.599 10.016 8.502 1.00 38.38 266 MET A N 1
ATOM 2182 C CA . MET A 1 266 ? -8.037 10.065 7.136 1.00 38.38 266 MET A CA 1
ATOM 2183 C C . MET A 1 266 ? -6.511 9.961 7.028 1.00 38.38 266 MET A C 1
ATOM 2185 O O . MET A 1 266 ? -6.030 9.740 5.925 1.00 38.38 266 MET A O 1
ATOM 2189 N N . LEU A 1 267 ? -5.730 10.157 8.093 1.00 37.69 267 LEU A N 1
ATOM 2190 C CA . LEU A 1 267 ? -4.305 10.442 7.899 1.00 37.69 267 LEU A CA 1
ATOM 2191 C C . LEU A 1 267 ? -3.437 9.908 9.036 1.00 37.69 267 LEU A C 1
ATOM 2193 O O . LEU A 1 267 ? -3.202 10.683 9.944 1.00 37.69 267 LEU A O 1
ATOM 2197 N N . LEU A 1 268 ? -2.951 8.658 9.023 1.00 33.88 268 LEU A N 1
ATOM 2198 C CA . LEU A 1 268 ? -1.862 8.217 9.932 1.00 33.88 268 LEU A CA 1
ATOM 2199 C C . LEU A 1 268 ? -0.842 7.236 9.338 1.00 33.88 268 LEU A C 1
ATOM 2201 O O . LEU A 1 268 ? -0.160 6.549 10.091 1.00 33.88 268 LEU A O 1
ATOM 2205 N N . GLY A 1 269 ? -0.709 7.183 8.015 1.00 32.16 269 GLY A N 1
ATOM 2206 C CA . GLY A 1 269 ? -0.166 6.032 7.308 1.00 32.16 269 GLY A CA 1
ATOM 2207 C C . GLY A 1 269 ? 1.109 6.226 6.560 1.00 32.16 269 GLY A C 1
ATOM 2208 O O . GLY A 1 269 ? 1.202 7.260 5.928 1.00 32.16 269 GLY A O 1
ATOM 2209 N N . ILE A 1 270 ? 1.890 5.137 6.492 1.00 41.06 270 ILE A N 1
ATOM 2210 C CA . ILE A 1 270 ? 2.971 4.763 5.556 1.00 41.06 270 ILE A CA 1
ATOM 2211 C C . ILE A 1 270 ? 4.131 5.762 5.533 1.00 41.06 270 ILE A C 1
ATOM 2213 O O . ILE A 1 270 ? 4.008 6.911 5.932 1.00 41.06 270 ILE A O 1
ATOM 2217 N N . LEU A 1 271 ? 5.303 5.260 5.142 1.00 30.62 271 LEU A N 1
ATOM 2218 C CA . LEU A 1 271 ? 6.267 5.936 4.276 1.00 30.62 271 LEU A CA 1
ATOM 2219 C C . LEU A 1 271 ? 7.436 5.040 3.956 1.00 30.62 271 LEU A C 1
ATOM 2221 O O . LEU A 1 271 ? 8.030 4.489 4.887 1.00 30.62 271 LEU A O 1
ATOM 2225 N N . ASN A 1 272 ? 7.836 4.991 2.678 1.00 27.42 272 ASN A N 1
ATOM 2226 C CA . ASN A 1 272 ? 9.193 4.595 2.323 1.00 27.42 272 ASN A CA 1
ATOM 2227 C C . ASN A 1 272 ? 9.617 4.930 0.856 1.00 27.42 272 ASN A C 1
ATOM 2229 O O . ASN A 1 272 ? 9.043 4.408 -0.088 1.00 27.42 272 ASN A O 1
ATOM 2233 N N . TRP A 1 273 ? 10.729 5.695 0.730 1.00 24.58 273 TRP A N 1
ATOM 2234 C CA . TRP A 1 273 ? 11.743 5.784 -0.368 1.00 24.58 273 TRP A CA 1
ATOM 2235 C C . TRP A 1 273 ? 11.726 6.920 -1.456 1.00 24.58 273 TRP A C 1
ATOM 2237 O O . TRP A 1 273 ? 11.204 6.727 -2.544 1.00 24.58 273 TRP A O 1
ATOM 2247 N N . VAL A 1 274 ? 12.557 7.979 -1.224 1.00 28.36 274 VAL A N 1
ATOM 2248 C CA . VAL A 1 274 ? 13.395 8.885 -2.120 1.00 28.36 274 VAL A CA 1
ATOM 2249 C C . VAL A 1 274 ? 12.709 9.866 -3.119 1.00 28.36 274 VAL A C 1
ATOM 2251 O O . VAL A 1 274 ? 11.708 9.468 -3.697 1.00 28.36 274 VAL A O 1
ATOM 2254 N N . VAL A 1 275 ? 13.175 11.099 -3.459 1.00 24.44 275 VAL A N 1
ATOM 2255 C CA . VAL A 1 275 ? 14.501 11.798 -3.517 1.00 24.44 275 VAL A CA 1
ATOM 2256 C C . VAL A 1 275 ? 14.336 13.336 -3.394 1.00 24.44 275 VAL A C 1
ATOM 2258 O O . VAL A 1 275 ? 13.562 13.947 -4.118 1.00 24.44 275 VAL A O 1
ATOM 2261 N N . PHE A 1 276 ? 15.204 14.000 -2.616 1.00 20.38 276 PHE A N 1
ATOM 2262 C CA . PHE A 1 276 ? 15.456 15.449 -2.736 1.00 20.38 276 PHE A CA 1
ATOM 2263 C C . PHE A 1 276 ? 16.049 15.811 -4.110 1.00 20.38 276 PHE A C 1
ATOM 2265 O O . PHE A 1 276 ? 17.205 15.472 -4.376 1.00 20.38 276 PHE A O 1
ATOM 2272 N N . PHE A 1 277 ? 15.321 16.573 -4.926 1.00 20.83 277 PHE A N 1
ATOM 2273 C CA . PHE A 1 277 ? 15.935 17.483 -5.897 1.00 20.83 277 PHE A CA 1
ATOM 2274 C C . PHE A 1 277 ? 15.989 18.906 -5.297 1.00 20.83 277 PHE A C 1
ATOM 2276 O O . PHE A 1 277 ? 15.102 19.250 -4.510 1.00 20.83 277 PHE A O 1
ATOM 2283 N N . PRO A 1 278 ? 17.073 19.667 -5.557 1.00 25.45 278 PRO A N 1
ATOM 2284 C CA . PRO A 1 278 ? 17.296 21.001 -4.994 1.00 25.45 278 PRO A CA 1
ATOM 2285 C C . PRO A 1 278 ? 16.277 22.042 -5.466 1.00 25.45 278 PRO A C 1
ATOM 2287 O O . PRO A 1 278 ? 15.860 21.976 -6.643 1.00 25.45 278 PRO A O 1
#

Sequence (278 aa):
MNKIDFVVTWVDGNDPVWQEKKSSYDGSVNTSKQSMNSVKSYREWGTFKYWFRGVEKFAPWVNKVYLVTDQQKPSWLDINSEKLVLVDHTEIICNDYLPVFSANPIESNIHRIPGLSEHFVFFNDDMYLTAPVEPTDFFSEDGLPKYNTALSPIIPERYGTGNFQINDMEIVTSYFSRNEILKNGQFFDPKQGLKTIVKSLLYRNSQFICGFWESHLPYPLLKSTMDLVWEKEKLSWKKPQQVVLEVHLIPMFGSLNIGKLPVVNMLLGILNWVVFFP

Foldseek 3Di:
DDAEAEEEEAEQLPPVVVVVVVVVVVPPDPQDCLALLHSVVNDDPVCLVVQVVQCVVAPVSHQAYEYEYQPDDPPPDDCPDPRYDYHYLVQFDPPVPDDDSKCQRVQLRVLSPPPHDQKYWYAYSPAHRPHHDDPCVQAPPQRKGDDLWAQDAQDDDDSDFSLQQVLLVVVVVVQDDLVLCLVFRPQQPCVSDPVRNVRRVVCNPPPGRRATDDPNHIHIAGSVLSVVVCVVCVVVPPDPDQARNSHRRDDDDDDDDDDDDDGSRRGRDDDDTDDDDD